Protein AF-A0A7R9ZHZ1-F1 (afdb_monomer)

Organism: NCBI:txid2749911

Mean predicted aligned error: 13.61 Å

Radius of gyration: 27.5 Å; Cα contacts (8 Å, |Δi|>4): 224; chains: 1; bounding box: 88×46×65 Å

Solvent-accessible surface area (backbone atoms only — not comparable to full-atom values): 14939 Å² total; per-residue (Å²): 129,68,62,65,64,53,51,53,53,48,52,53,48,52,53,50,49,51,50,61,71,67,45,75,68,76,73,76,83,76,69,39,66,46,58,69,50,38,71,58,55,50,53,49,52,52,53,50,64,70,32,52,37,92,88,79,63,49,51,49,39,64,89,39,42,48,55,71,23,70,84,50,85,69,40,76,63,88,67,41,72,80,56,34,88,73,88,57,22,52,43,60,52,49,50,38,52,77,74,34,69,41,78,40,71,64,54,51,53,48,53,61,50,42,33,39,52,41,45,40,57,63,26,51,75,44,33,74,52,82,62,69,71,11,52,54,26,35,51,54,44,52,37,34,48,55,51,48,54,54,44,55,56,53,49,51,50,50,56,54,42,66,74,28,72,69,37,56,52,42,68,70,47,87,73,78,79,84,73,79,74,58,78,48,59,67,55,56,51,48,52,55,51,56,51,51,68,37,68,41,64,42,90,85,81,64,50,73,44,58,62,35,62,85,42,40,51,73,81,58,48,90,82,41,73,63,50,70,81,78,41,91,76,82,82,21,50,54,58,48,50,53,35,47,75,70,62,64,54,68,47,72,79,69,68,111

Structure (mmCIF, N/CA/C/O backbone):
data_AF-A0A7R9ZHZ1-F1
#
_entry.id   AF-A0A7R9ZHZ1-F1
#
loop_
_atom_site.group_PDB
_atom_site.id
_atom_site.type_symbol
_atom_site.label_atom_id
_atom_site.label_alt_id
_atom_site.label_comp_id
_atom_site.label_asym_id
_atom_site.label_entity_id
_atom_site.label_seq_id
_atom_site.pdbx_PDB_ins_code
_atom_site.Cartn_x
_atom_site.Cartn_y
_atom_site.Cartn_z
_atom_site.occupancy
_atom_site.B_iso_or_equiv
_atom_site.auth_seq_id
_atom_site.auth_comp_id
_atom_site.auth_asym_id
_atom_site.auth_atom_id
_atom_site.pdbx_PDB_model_num
ATOM 1 N N . SER A 1 1 ? -55.274 -17.174 -20.122 1.00 57.19 1 SER A N 1
ATOM 2 C CA . SER A 1 1 ? -54.422 -16.019 -20.475 1.00 57.19 1 SER A CA 1
ATOM 3 C C . SER A 1 1 ? -53.475 -15.776 -19.314 1.00 57.19 1 SER A C 1
ATOM 5 O O . SER A 1 1 ? -53.967 -15.507 -18.231 1.00 57.19 1 SER A O 1
ATOM 7 N N . PHE A 1 2 ? -52.160 -15.932 -19.503 1.00 43.12 2 PHE A N 1
ATOM 8 C CA . PHE A 1 2 ? -51.138 -15.737 -18.453 1.00 43.12 2 PHE A CA 1
ATOM 9 C C . PHE A 1 2 ? -50.882 -14.259 -18.107 1.00 43.12 2 PHE A C 1
ATOM 11 O O . PHE A 1 2 ? -50.153 -13.958 -17.168 1.00 43.12 2 PHE A O 1
ATOM 18 N N . ARG A 1 3 ? -51.494 -13.328 -18.852 1.00 47.31 3 ARG A N 1
ATOM 19 C CA . ARG A 1 3 ? -51.288 -11.882 -18.694 1.00 47.31 3 ARG A CA 1
ATOM 20 C C . ARG A 1 3 ? -51.613 -11.321 -17.302 1.00 47.31 3 ARG A C 1
ATOM 22 O O . ARG A 1 3 ? -50.837 -10.481 -16.871 1.00 47.31 3 ARG A O 1
ATOM 29 N N . PRO A 1 4 ? -52.694 -11.724 -16.605 1.00 54.66 4 PRO A N 1
ATOM 30 C CA . PRO A 1 4 ? -52.998 -11.178 -15.280 1.00 54.66 4 PRO A CA 1
ATOM 31 C C . PRO A 1 4 ? -51.936 -11.575 -14.248 1.00 54.66 4 PRO A C 1
ATOM 33 O O . PRO A 1 4 ? -51.360 -10.710 -13.607 1.00 54.66 4 PRO A O 1
ATOM 36 N N . VAL A 1 5 ? -51.568 -12.862 -14.210 1.00 52.22 5 VAL A N 1
ATOM 37 C CA . VAL A 1 5 ? -50.528 -13.392 -13.309 1.00 52.22 5 VAL A CA 1
ATOM 38 C C . VAL A 1 5 ? -49.158 -12.771 -13.600 1.00 52.22 5 VAL A C 1
ATOM 40 O O . VAL A 1 5 ? -48.434 -12.421 -12.677 1.00 52.22 5 VAL A O 1
ATOM 43 N N . ALA A 1 6 ? -48.810 -12.571 -14.876 1.00 42.69 6 ALA A N 1
ATOM 44 C CA . ALA A 1 6 ? -47.556 -11.917 -15.255 1.00 42.69 6 ALA A CA 1
ATOM 45 C C . ALA A 1 6 ? -47.512 -10.429 -14.862 1.00 42.69 6 ALA A C 1
ATOM 47 O O . ALA A 1 6 ? -46.446 -9.919 -14.533 1.00 42.69 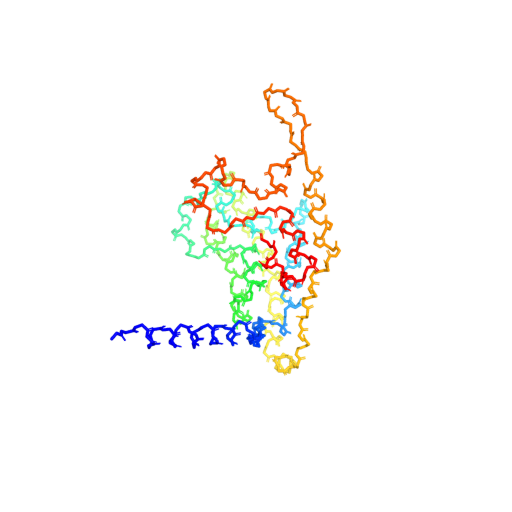6 ALA A O 1
ATOM 48 N N . LYS A 1 7 ? -48.658 -9.734 -14.885 1.00 62.12 7 LYS A N 1
ATOM 49 C CA . LYS A 1 7 ? -48.752 -8.325 -14.486 1.00 62.12 7 LYS A CA 1
ATOM 50 C C . LYS A 1 7 ? -48.653 -8.166 -12.967 1.00 62.12 7 LYS A C 1
ATOM 52 O O . LYS A 1 7 ? -47.967 -7.259 -12.511 1.00 62.12 7 LYS A O 1
ATOM 57 N N . ASP A 1 8 ? -49.253 -9.088 -12.219 1.00 63.56 8 ASP A N 1
ATOM 58 C CA . ASP A 1 8 ? -49.155 -9.124 -10.757 1.00 63.56 8 ASP A CA 1
ATOM 59 C C . ASP A 1 8 ? -47.732 -9.493 -10.303 1.00 63.56 8 ASP A C 1
ATOM 61 O O . ASP A 1 8 ? -47.192 -8.850 -9.411 1.00 63.56 8 ASP A O 1
ATOM 65 N N . MET A 1 9 ? -47.067 -10.447 -10.972 1.00 53.47 9 MET A N 1
ATOM 66 C CA . MET A 1 9 ? -45.658 -10.769 -10.694 1.00 53.47 9 MET A CA 1
ATOM 67 C C . MET A 1 9 ? -44.711 -9.606 -11.004 1.00 53.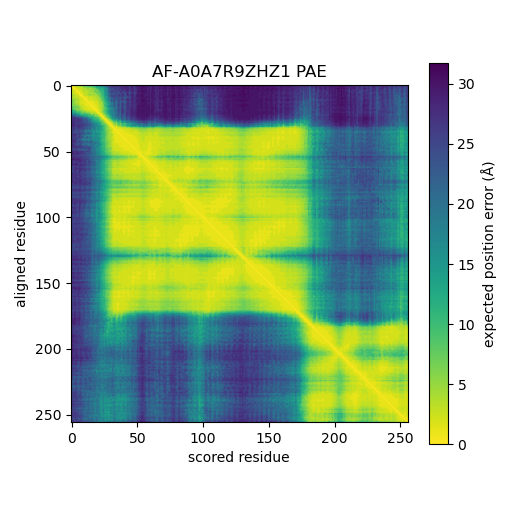47 9 MET A C 1
ATOM 69 O O . MET A 1 9 ? -43.752 -9.409 -10.264 1.00 53.47 9 MET A O 1
ATOM 73 N N . LEU A 1 10 ? -44.965 -8.840 -12.071 1.00 56.38 10 LEU A N 1
ATOM 74 C CA . LEU A 1 10 ? -44.154 -7.669 -12.410 1.00 56.38 10 LEU A CA 1
ATOM 75 C C . LEU A 1 10 ? -44.335 -6.552 -11.374 1.00 56.38 10 LEU A C 1
ATOM 77 O O . LEU A 1 10 ? -43.345 -6.018 -10.894 1.00 56.38 10 LEU A O 1
ATOM 81 N N . ALA A 1 11 ? -45.576 -6.267 -10.968 1.00 63.91 11 ALA A N 1
ATOM 82 C CA . ALA A 1 11 ? -45.865 -5.268 -9.941 1.00 63.91 11 ALA A CA 1
ATOM 83 C C . ALA A 1 11 ? -45.261 -5.652 -8.579 1.00 63.91 11 ALA A C 1
ATOM 85 O O . ALA A 1 11 ? -44.628 -4.828 -7.927 1.00 63.91 11 ALA A O 1
ATOM 86 N N . SER A 1 12 ? -45.365 -6.925 -8.176 1.00 63.66 12 SER A N 1
ATOM 87 C CA . SER A 1 12 ? -44.708 -7.414 -6.959 1.00 63.66 12 SER A CA 1
ATOM 88 C C . SER A 1 12 ? -43.181 -7.399 -7.066 1.00 63.66 12 SER A C 1
ATOM 90 O O . SER A 1 12 ? -42.511 -7.133 -6.075 1.00 63.66 12 SER A O 1
ATOM 92 N N . ALA A 1 13 ? -42.609 -7.655 -8.246 1.00 60.75 13 ALA A N 1
ATOM 93 C CA . ALA A 1 13 ? -41.167 -7.548 -8.463 1.00 60.75 13 ALA A CA 1
ATOM 94 C C . ALA A 1 13 ? -40.684 -6.092 -8.395 1.00 60.75 13 ALA A C 1
ATOM 96 O O . ALA A 1 13 ? -39.641 -5.842 -7.803 1.00 60.75 13 ALA A O 1
ATOM 97 N N . GLU A 1 14 ? -41.445 -5.136 -8.933 1.00 65.12 14 GLU A N 1
ATOM 98 C CA . GLU A 1 14 ? -41.160 -3.699 -8.834 1.00 65.12 14 GLU A CA 1
ATOM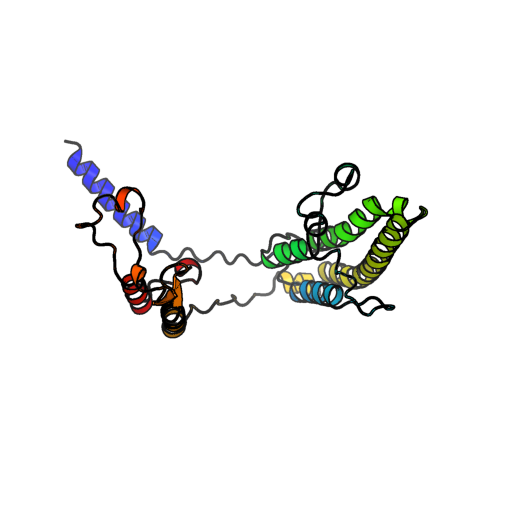 99 C C . GLU A 1 14 ? -41.267 -3.194 -7.388 1.00 65.12 14 GLU A C 1
ATOM 101 O O . GLU A 1 14 ? -40.397 -2.454 -6.938 1.00 65.12 14 GLU A O 1
ATOM 106 N N . GLU A 1 15 ? -42.268 -3.643 -6.626 1.00 64.38 15 GLU A N 1
ATOM 107 C CA . GLU A 1 15 ? -42.399 -3.316 -5.200 1.00 64.38 15 GLU A CA 1
ATOM 108 C C . GLU A 1 15 ? -41.276 -3.934 -4.359 1.00 64.38 15 GLU A C 1
ATOM 110 O O . GLU A 1 15 ? -40.732 -3.263 -3.485 1.00 64.38 15 GLU A O 1
ATOM 115 N N . ILE A 1 16 ? -40.875 -5.179 -4.646 1.00 53.53 16 ILE A N 1
ATOM 116 C CA . ILE A 1 16 ? -39.733 -5.838 -3.997 1.00 53.53 16 ILE A CA 1
ATOM 117 C C . ILE A 1 16 ? -38.425 -5.132 -4.368 1.00 53.53 16 ILE A C 1
ATOM 119 O O . ILE A 1 16 ? -37.614 -4.878 -3.483 1.00 53.53 16 ILE A O 1
ATOM 123 N N . LEU A 1 17 ? -38.225 -4.755 -5.634 1.00 52.22 17 LEU A N 1
ATOM 124 C CA . LEU A 1 17 ? -37.064 -3.979 -6.081 1.00 52.22 17 LEU A CA 1
ATOM 125 C C . LEU A 1 17 ? -37.025 -2.603 -5.414 1.00 52.22 17 LEU A C 1
ATOM 127 O O . LEU A 1 17 ? -35.972 -2.205 -4.934 1.00 52.22 17 LEU A O 1
ATOM 131 N N . ALA A 1 18 ? -38.156 -1.906 -5.300 1.00 57.00 18 ALA A N 1
ATOM 132 C CA . ALA A 1 18 ? -38.244 -0.649 -4.562 1.00 57.00 18 ALA A CA 1
ATOM 133 C C . ALA A 1 18 ? -37.930 -0.843 -3.070 1.00 57.00 18 ALA A C 1
ATOM 135 O O . ALA A 1 18 ? -37.275 0.006 -2.476 1.00 57.00 18 ALA A O 1
ATOM 136 N N . LEU A 1 19 ? -38.325 -1.972 -2.473 1.00 51.44 19 LEU A N 1
ATOM 137 C CA . LEU A 1 19 ? -37.972 -2.340 -1.100 1.00 51.44 19 LEU A CA 1
ATOM 138 C C . LEU A 1 19 ? -36.471 -2.635 -0.953 1.00 51.44 19 LEU A C 1
ATOM 140 O O . LEU A 1 19 ? -35.870 -2.174 0.007 1.00 51.44 19 LEU A O 1
ATOM 144 N N . PHE A 1 20 ? -35.846 -3.335 -1.901 1.00 47.88 20 PHE A N 1
ATOM 145 C CA . PHE A 1 20 ? -34.401 -3.600 -1.897 1.00 47.88 20 PHE A CA 1
ATOM 146 C C . PHE A 1 20 ? -33.560 -2.348 -2.191 1.00 47.88 20 PHE A C 1
ATOM 148 O O . PHE A 1 20 ? -32.489 -2.198 -1.619 1.00 47.88 20 PHE A O 1
ATOM 155 N N . VAL A 1 21 ? -34.051 -1.433 -3.031 1.00 54.56 21 VAL A N 1
ATOM 156 C CA . VAL A 1 21 ? -33.396 -0.151 -3.353 1.00 54.56 21 VAL A CA 1
ATOM 157 C C . VAL A 1 21 ? -33.595 0.886 -2.236 1.00 54.56 21 VAL A C 1
ATOM 159 O O . VAL A 1 21 ? -32.732 1.734 -2.028 1.00 54.56 21 VAL A O 1
ATOM 162 N N . ALA A 1 22 ? -34.711 0.830 -1.496 1.00 49.59 22 ALA A N 1
ATOM 163 C CA . ALA A 1 22 ? -35.025 1.766 -0.410 1.00 49.59 22 ALA A CA 1
ATOM 164 C C . ALA A 1 22 ? -34.574 1.301 0.983 1.00 49.59 22 ALA A C 1
ATOM 166 O O . ALA A 1 22 ? -34.596 2.102 1.920 1.00 49.59 22 ALA A O 1
ATOM 167 N N . GLN A 1 23 ? -34.174 0.040 1.154 1.00 43.28 23 GLN A N 1
ATOM 168 C CA . GLN A 1 23 ? -33.409 -0.354 2.331 1.00 43.28 23 GLN A CA 1
ATOM 169 C C . GLN A 1 23 ? -31.973 0.118 2.089 1.00 43.28 23 GLN A C 1
ATOM 171 O O . GLN A 1 23 ? -31.307 -0.449 1.224 1.00 43.28 23 GLN A O 1
ATOM 176 N N . PRO A 1 24 ? -31.450 1.124 2.818 1.00 48.66 24 PRO A N 1
ATOM 177 C CA . PRO A 1 24 ? -30.010 1.228 2.924 1.00 48.66 24 PRO A CA 1
ATOM 178 C C . PRO A 1 24 ? -29.598 -0.095 3.557 1.00 48.66 24 PRO A C 1
ATOM 180 O O . PRO A 1 24 ? -29.906 -0.326 4.731 1.00 48.66 24 PRO A O 1
ATOM 183 N N . GLU A 1 25 ? -28.982 -1.002 2.790 1.00 45.72 25 GLU A N 1
ATOM 184 C CA . GLU A 1 25 ? -28.252 -2.095 3.416 1.00 45.72 25 GLU A CA 1
ATOM 185 C C . GLU A 1 25 ? -27.442 -1.428 4.527 1.00 45.72 25 GLU A C 1
ATOM 187 O O . GLU A 1 25 ? -26.763 -0.433 4.240 1.00 45.72 25 GLU A O 1
ATOM 192 N N . PRO A 1 26 ? -27.591 -1.833 5.804 1.00 43.94 26 PRO A N 1
ATOM 193 C CA . PRO A 1 26 ? -26.790 -1.237 6.852 1.00 43.94 26 PRO A CA 1
ATOM 194 C C . PRO A 1 26 ? -25.366 -1.480 6.399 1.00 43.94 26 PRO A C 1
ATOM 196 O O . PRO A 1 26 ? -24.951 -2.638 6.372 1.00 43.94 26 PRO A O 1
ATOM 199 N N . THR A 1 27 ? -24.686 -0.418 5.945 1.00 45.81 27 THR A N 1
ATOM 200 C CA . THR A 1 27 ? -23.346 -0.492 5.369 1.00 45.81 27 THR A CA 1
ATOM 201 C C . THR A 1 27 ? -22.577 -1.382 6.309 1.00 45.81 27 THR A C 1
ATOM 203 O O . THR A 1 27 ? -22.407 -1.005 7.475 1.00 45.81 27 THR A O 1
ATOM 206 N N . LYS A 1 28 ? -22.254 -2.610 5.887 1.00 41.47 28 LYS A N 1
ATOM 207 C CA . LYS A 1 28 ? -21.571 -3.537 6.776 1.00 41.47 28 LYS A CA 1
ATOM 208 C C . LYS A 1 28 ? -20.272 -2.831 7.085 1.00 41.47 28 LYS A C 1
ATOM 210 O O . LYS A 1 28 ? -19.450 -2.663 6.191 1.00 41.47 28 LYS A O 1
ATOM 215 N N . VAL A 1 29 ? -20.147 -2.322 8.308 1.00 47.91 29 VAL A N 1
ATOM 216 C CA . VAL A 1 29 ? -18.996 -1.512 8.682 1.00 47.91 29 VAL A CA 1
ATOM 217 C C . VAL A 1 29 ? -17.834 -2.482 8.807 1.00 47.91 29 VAL A C 1
ATOM 219 O O . VAL A 1 29 ? -17.598 -3.080 9.856 1.00 47.91 29 VAL A O 1
ATOM 222 N N . LEU A 1 30 ? -17.191 -2.742 7.674 1.00 52.91 30 LEU A N 1
ATOM 223 C CA . LEU A 1 30 ? -16.059 -3.630 7.571 1.00 52.91 30 LEU A CA 1
ATOM 224 C C . LEU A 1 30 ? -14.848 -2.807 7.976 1.00 52.91 30 LEU A C 1
ATOM 226 O O . LEU A 1 30 ? -14.259 -2.082 7.182 1.00 52.91 30 LEU A O 1
ATOM 230 N N . TYR A 1 31 ? -14.517 -2.865 9.256 1.00 62.00 31 TYR A N 1
ATOM 231 C CA . TYR A 1 31 ? -13.261 -2.305 9.710 1.00 62.00 31 TYR A CA 1
ATOM 232 C C . TYR A 1 31 ? -12.129 -3.235 9.265 1.00 62.00 31 TYR A C 1
ATOM 234 O O . TYR A 1 31 ? -12.229 -4.445 9.501 1.00 62.00 31 TYR A O 1
ATOM 242 N N . PRO A 1 32 ? -11.051 -2.706 8.655 1.00 77.44 32 PRO A N 1
ATOM 243 C CA . PRO A 1 32 ? -9.854 -3.488 8.400 1.00 77.44 32 PRO A CA 1
ATOM 244 C C . PRO A 1 32 ? -9.424 -4.224 9.679 1.00 77.44 32 PRO A C 1
ATOM 246 O O . PRO A 1 32 ? -9.400 -3.603 10.748 1.00 77.44 32 PRO A O 1
ATOM 249 N N . PRO A 1 33 ? -9.054 -5.513 9.620 1.00 85.44 33 PRO A N 1
ATOM 250 C CA . PRO A 1 33 ? -8.700 -6.293 10.811 1.00 85.44 33 PRO A CA 1
ATOM 251 C C . PRO A 1 33 ? -7.591 -5.662 11.667 1.00 85.44 33 PRO A C 1
ATOM 253 O O . PRO A 1 33 ? -7.544 -5.842 12.883 1.00 85.44 33 PRO A O 1
ATOM 256 N N . LEU A 1 34 ? -6.708 -4.879 11.043 1.00 90.94 34 LEU A N 1
ATOM 257 C CA . LEU A 1 34 ? -5.599 -4.186 11.701 1.00 90.94 34 LEU A CA 1
ATOM 258 C C . LEU A 1 34 ? -5.969 -2.789 12.224 1.00 90.94 34 LEU A C 1
ATOM 260 O O . LEU A 1 34 ? -5.083 -2.075 12.690 1.00 90.94 34 LEU A O 1
ATOM 264 N N . LEU A 1 35 ? -7.241 -2.373 12.202 1.00 89.19 35 LEU A N 1
ATOM 265 C CA . LEU A 1 35 ? -7.626 -1.000 12.552 1.00 89.19 35 LEU A CA 1
ATOM 266 C C . LEU A 1 35 ? -7.131 -0.566 13.943 1.00 89.19 35 LEU A C 1
ATOM 268 O O . LEU A 1 35 ? -6.629 0.546 14.102 1.00 89.19 35 LEU A O 1
ATOM 272 N N . PHE A 1 36 ? -7.172 -1.470 14.927 1.00 91.44 36 PHE A N 1
ATOM 273 C CA . PHE A 1 36 ? -6.705 -1.231 16.302 1.00 91.44 36 PHE A CA 1
ATOM 274 C C . PHE A 1 36 ? -5.216 -0.837 16.401 1.00 91.44 36 PHE A C 1
ATOM 276 O O . PHE A 1 36 ? -4.804 -0.217 17.379 1.00 91.44 36 PHE A O 1
ATOM 283 N N . CYS A 1 37 ? -4.398 -1.194 15.407 1.00 93.31 37 CYS A N 1
ATOM 284 C CA . CYS A 1 37 ? -2.968 -0.888 15.347 1.00 93.31 37 CYS A CA 1
ATOM 285 C C . CYS A 1 37 ? -2.567 -0.159 14.057 1.00 93.31 37 CYS A C 1
ATOM 287 O O . CYS A 1 37 ? -1.379 -0.021 13.763 1.00 93.31 37 CYS A O 1
ATOM 289 N N . TRP A 1 38 ? -3.535 0.352 13.298 1.00 90.06 38 TRP A N 1
ATOM 290 C CA . TRP A 1 38 ? -3.306 0.927 11.975 1.00 90.06 38 TRP A CA 1
ATOM 291 C C . TRP A 1 38 ? -2.298 2.072 11.982 1.00 90.06 38 TRP A C 1
ATOM 293 O O . TRP A 1 38 ? -1.364 2.105 11.187 1.00 90.06 38 TRP A O 1
ATOM 303 N N . LYS A 1 39 ? -2.432 2.982 12.954 1.00 88.88 39 LYS A N 1
ATOM 304 C CA . LYS A 1 39 ? -1.503 4.101 13.142 1.00 88.88 39 LYS A CA 1
ATOM 305 C C . LYS A 1 39 ? -0.067 3.624 13.375 1.00 88.88 39 LYS A C 1
ATOM 307 O O . LYS A 1 39 ? 0.866 4.275 12.916 1.00 88.88 39 LYS A O 1
ATOM 312 N N . LEU A 1 40 ? 0.112 2.496 14.067 1.00 94.00 40 LEU A N 1
ATOM 313 C CA . LEU A 1 40 ? 1.433 1.901 14.260 1.00 94.00 40 LEU A CA 1
ATOM 314 C C . LEU A 1 40 ? 1.965 1.357 12.933 1.00 94.00 40 LEU A C 1
ATOM 316 O O . LEU A 1 40 ? 3.093 1.680 12.579 1.00 94.00 40 LEU A O 1
ATOM 320 N N . CYS A 1 41 ? 1.148 0.630 12.165 1.00 93.44 41 CYS A N 1
ATOM 321 C CA . CYS A 1 41 ? 1.524 0.132 10.837 1.00 93.44 41 CYS A CA 1
ATOM 322 C C . CYS A 1 41 ? 1.955 1.279 9.904 1.00 93.44 41 CYS A C 1
ATOM 324 O O . CYS A 1 41 ? 3.051 1.234 9.350 1.00 93.44 41 CYS A O 1
ATOM 326 N N . LEU A 1 42 ? 1.162 2.354 9.825 1.00 91.38 42 LEU A N 1
ATOM 327 C CA . LEU A 1 42 ? 1.503 3.549 9.046 1.00 91.38 42 LEU A CA 1
ATOM 328 C C . LEU A 1 42 ? 2.788 4.220 9.532 1.00 91.38 42 LEU A C 1
ATOM 330 O O . LEU A 1 42 ? 3.613 4.607 8.716 1.00 91.38 42 LEU A O 1
ATOM 334 N N . SER A 1 43 ? 2.998 4.325 10.848 1.00 92.62 43 SER A N 1
ATOM 335 C CA . SER A 1 43 ? 4.230 4.916 11.388 1.00 92.62 43 SER A CA 1
ATOM 336 C C . SER A 1 43 ? 5.481 4.102 11.051 1.00 92.62 43 SER A C 1
ATOM 338 O O . SER A 1 43 ? 6.570 4.659 10.948 1.00 92.62 43 SER A O 1
ATOM 340 N N . ILE A 1 44 ? 5.339 2.785 10.884 1.00 95.31 44 ILE A N 1
ATOM 341 C CA . ILE A 1 44 ? 6.435 1.906 10.474 1.00 95.31 44 ILE A CA 1
ATOM 342 C C . ILE A 1 44 ? 6.738 2.119 8.993 1.00 95.31 44 ILE A C 1
ATOM 344 O O . ILE A 1 44 ? 7.904 2.298 8.651 1.00 95.31 44 ILE A O 1
ATOM 348 N N . ILE A 1 45 ? 5.707 2.145 8.141 1.00 93.25 45 ILE A N 1
ATOM 349 C CA . ILE A 1 45 ? 5.858 2.441 6.709 1.00 93.25 45 ILE A CA 1
ATOM 350 C C . ILE A 1 45 ? 6.507 3.815 6.529 1.00 93.25 45 ILE A C 1
ATOM 352 O O . ILE A 1 45 ? 7.531 3.910 5.867 1.00 93.25 45 ILE A O 1
ATOM 356 N N . ASP A 1 46 ? 5.996 4.854 7.187 1.00 92.12 46 ASP A N 1
ATOM 357 C CA . ASP A 1 46 ? 6.548 6.212 7.125 1.00 92.12 46 ASP A CA 1
ATOM 358 C C . ASP A 1 46 ? 8.040 6.255 7.494 1.00 92.12 46 ASP A C 1
ATOM 360 O O . ASP A 1 46 ? 8.852 6.828 6.769 1.00 92.12 46 ASP A O 1
ATOM 364 N N . ARG A 1 47 ? 8.442 5.571 8.572 1.00 95.06 47 ARG A N 1
ATOM 365 C CA . ARG A 1 47 ? 9.857 5.476 8.963 1.00 95.06 47 ARG A CA 1
ATOM 366 C C . ARG A 1 47 ? 10.715 4.769 7.922 1.00 95.06 47 ARG A C 1
ATOM 368 O O . ARG A 1 47 ? 11.848 5.187 7.717 1.00 95.06 47 ARG A O 1
ATOM 375 N N . LEU A 1 48 ? 10.205 3.705 7.302 1.00 94.06 48 LEU A N 1
ATOM 376 C CA . LEU A 1 48 ? 10.913 2.999 6.234 1.00 94.06 48 LEU A CA 1
ATOM 377 C C . LEU A 1 48 ? 11.077 3.915 5.016 1.00 94.06 48 LEU A C 1
ATOM 379 O O . LEU A 1 48 ? 12.188 4.062 4.517 1.00 94.06 48 LEU A O 1
ATOM 383 N N . LEU A 1 49 ? 10.001 4.583 4.593 1.00 90.50 49 LEU A N 1
ATOM 384 C CA . LEU A 1 49 ? 9.990 5.466 3.424 1.00 90.50 49 LEU A CA 1
ATOM 385 C C . LEU A 1 49 ? 10.880 6.706 3.590 1.00 90.50 49 LEU A C 1
ATOM 387 O O . LEU A 1 49 ? 11.479 7.175 2.622 1.00 90.50 49 LEU A O 1
ATOM 391 N N . ASN A 1 50 ? 10.997 7.219 4.814 1.00 93.06 50 ASN A N 1
ATOM 392 C CA . ASN A 1 50 ? 11.836 8.373 5.133 1.00 93.06 50 ASN A CA 1
ATOM 393 C C . ASN A 1 50 ? 13.272 7.999 5.534 1.00 93.06 50 ASN A C 1
ATOM 395 O O . ASN A 1 50 ? 14.072 8.885 5.836 1.00 93.06 50 ASN A O 1
ATOM 399 N N . MET A 1 51 ? 13.626 6.710 5.555 1.00 94.62 51 MET A N 1
ATOM 400 C CA . MET A 1 51 ? 14.994 6.288 5.844 1.00 94.62 51 MET A CA 1
ATOM 401 C C . MET A 1 51 ? 15.909 6.596 4.656 1.00 94.62 51 MET A C 1
ATOM 403 O O . MET A 1 51 ? 15.609 6.239 3.515 1.00 94.62 51 MET A O 1
ATOM 407 N N . THR A 1 52 ? 17.051 7.223 4.933 1.00 96.00 52 THR A N 1
ATOM 408 C CA . THR A 1 52 ? 18.048 7.593 3.923 1.00 96.00 52 THR A CA 1
ATOM 409 C C . THR A 1 52 ? 19.354 6.832 4.110 1.00 96.00 52 THR A C 1
ATOM 411 O O . THR A 1 52 ? 19.772 6.536 5.232 1.00 96.00 52 THR A O 1
ATOM 414 N N . ASN A 1 53 ? 20.043 6.561 3.007 1.00 93.44 53 ASN A N 1
ATOM 415 C CA . ASN A 1 53 ? 21.379 5.988 3.017 1.00 93.44 53 ASN A CA 1
ATOM 416 C C . ASN A 1 53 ? 22.376 6.995 3.627 1.00 93.44 53 ASN A C 1
ATOM 418 O O . ASN A 1 53 ? 22.354 8.171 3.257 1.00 93.44 53 ASN A O 1
ATOM 422 N N . PRO A 1 54 ? 23.295 6.561 4.509 1.00 90.50 54 PRO A N 1
ATOM 423 C CA . PRO A 1 54 ? 24.253 7.470 5.145 1.00 90.50 54 PRO A CA 1
ATOM 424 C C . PRO A 1 54 ? 25.238 8.149 4.184 1.00 90.50 54 PRO A C 1
ATOM 426 O O . PRO A 1 54 ? 25.750 9.217 4.503 1.00 90.50 54 PRO A O 1
ATOM 429 N N . GLY A 1 55 ? 25.543 7.518 3.045 1.00 87.44 55 GLY A N 1
ATOM 430 C CA . GLY A 1 55 ? 26.575 7.994 2.118 1.00 87.44 55 GLY A CA 1
ATOM 431 C C . GLY A 1 55 ? 26.099 9.063 1.135 1.00 87.44 55 GLY A C 1
ATOM 432 O O . GLY A 1 55 ? 26.817 10.028 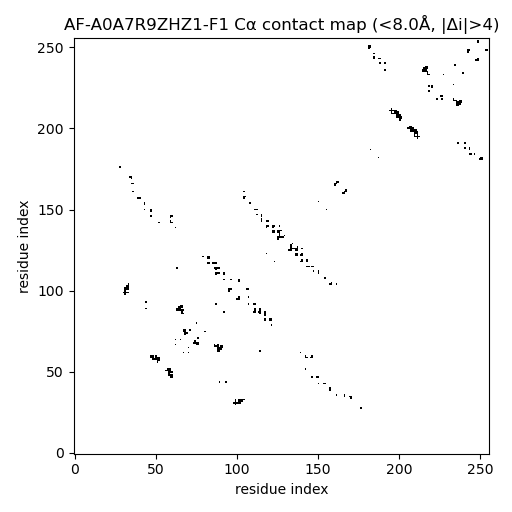0.896 1.00 87.44 55 GLY A O 1
ATOM 433 N N . ASP A 1 56 ? 24.901 8.897 0.575 1.00 90.25 56 ASP A N 1
ATOM 434 C CA . ASP A 1 56 ? 24.383 9.735 -0.518 1.00 90.25 56 ASP A CA 1
ATOM 435 C C . ASP A 1 56 ? 23.093 10.497 -0.156 1.00 90.25 56 ASP A C 1
ATOM 437 O O . ASP A 1 56 ? 22.664 11.375 -0.900 1.00 90.25 56 ASP A O 1
ATOM 441 N N . GLY A 1 57 ? 22.475 10.198 0.994 1.00 92.00 57 GLY A N 1
ATOM 442 C CA . GLY A 1 57 ? 21.217 10.807 1.425 1.00 92.00 57 GLY A CA 1
ATOM 443 C C . GLY A 1 57 ? 19.985 10.372 0.623 1.00 92.00 57 GLY A C 1
ATOM 444 O O . GLY A 1 57 ? 18.883 10.837 0.915 1.00 92.00 57 GLY A O 1
ATOM 445 N N . HIS A 1 58 ? 20.122 9.472 -0.354 1.00 91.12 58 HIS A N 1
ATOM 446 C CA . HIS A 1 58 ? 18.988 8.929 -1.094 1.00 91.12 58 HIS A CA 1
ATOM 447 C C . HIS A 1 58 ? 18.147 8.007 -0.211 1.00 91.12 58 HIS A C 1
ATOM 449 O O . HIS A 1 58 ? 18.644 7.383 0.728 1.00 91.12 58 HIS A O 1
ATOM 455 N N . GLN A 1 59 ? 16.855 7.903 -0.520 1.00 93.69 59 GLN A N 1
ATOM 456 C CA . GLN A 1 59 ? 15.950 7.008 0.197 1.00 93.69 59 GLN A CA 1
ATOM 457 C C . GLN A 1 59 ? 16.420 5.557 0.069 1.00 93.69 59 GLN A C 1
ATOM 459 O O . GLN A 1 59 ? 16.539 5.029 -1.036 1.00 93.69 59 GLN A O 1
ATOM 464 N N . THR A 1 60 ? 16.624 4.878 1.199 1.00 96.00 60 THR A N 1
ATOM 465 C CA . THR A 1 60 ? 17.061 3.473 1.212 1.00 96.00 60 THR A CA 1
ATOM 466 C C . THR A 1 60 ? 16.019 2.539 0.597 1.00 96.00 60 THR A C 1
ATOM 468 O O . THR A 1 60 ? 16.353 1.481 0.077 1.00 96.00 60 THR A O 1
ATOM 471 N N . VAL A 1 61 ? 14.743 2.922 0.636 1.00 95.31 61 VAL A N 1
ATOM 472 C CA . VAL A 1 61 ? 13.643 2.140 0.057 1.00 95.31 61 VAL A CA 1
ATOM 473 C C . VAL A 1 61 ? 13.526 2.250 -1.458 1.00 95.31 61 VAL A C 1
ATOM 475 O O . VAL A 1 61 ? 12.703 1.535 -2.009 1.00 95.31 61 VAL A O 1
ATOM 478 N N . HIS A 1 62 ? 14.288 3.115 -2.138 1.00 94.19 62 HIS A N 1
ATOM 479 C CA . HIS A 1 62 ? 14.032 3.494 -3.535 1.00 94.19 62 HIS A CA 1
ATOM 480 C C . HIS A 1 62 ? 13.763 2.295 -4.465 1.00 94.19 62 HIS A C 1
ATOM 482 O O . HIS A 1 62 ? 12.731 2.256 -5.131 1.00 94.19 62 HIS A O 1
ATOM 488 N N . TYR A 1 63 ? 14.621 1.272 -4.423 1.00 93.94 63 TYR A N 1
ATOM 489 C CA . TYR A 1 63 ? 14.515 0.057 -5.250 1.00 93.94 63 TYR A CA 1
ATOM 490 C C . TYR A 1 63 ? 13.498 -0.985 -4.748 1.00 93.94 63 TYR A C 1
ATOM 492 O O . TYR A 1 63 ? 13.373 -2.067 -5.313 1.00 93.94 63 TYR A O 1
ATOM 500 N N . PHE A 1 64 ? 12.780 -0.671 -3.674 1.00 96.94 64 PHE A N 1
ATOM 501 C CA . PHE A 1 64 ? 11.815 -1.535 -2.997 1.00 96.94 64 PHE A CA 1
ATOM 502 C C . PHE A 1 64 ? 10.407 -0.921 -2.972 1.00 96.94 64 PHE A C 1
ATOM 504 O O . PHE A 1 64 ? 9.516 -1.488 -2.345 1.00 96.94 64 PHE A O 1
ATOM 511 N N . LEU A 1 65 ? 10.200 0.243 -3.604 1.00 94.62 65 LEU A N 1
ATOM 512 C CA . LEU A 1 65 ? 8.910 0.949 -3.637 1.00 94.62 65 LEU A CA 1
ATOM 513 C C . LEU A 1 65 ? 7.914 0.365 -4.636 1.00 94.62 65 LEU A C 1
ATOM 515 O O . LEU A 1 65 ? 6.711 0.520 -4.451 1.00 94.62 65 LEU A O 1
ATOM 519 N N . HIS A 1 66 ? 8.417 -0.258 -5.696 1.00 95.25 66 HIS A N 1
ATOM 520 C CA . HIS A 1 66 ? 7.618 -0.780 -6.795 1.00 95.25 66 HIS A CA 1
ATOM 521 C C . HIS A 1 66 ? 8.010 -2.227 -7.091 1.00 95.25 66 HIS A C 1
ATOM 523 O O . HIS A 1 66 ? 9.120 -2.640 -6.731 1.00 95.25 66 HIS A O 1
ATOM 529 N N . PRO A 1 67 ? 7.136 -2.999 -7.764 1.00 95.25 67 PRO A N 1
ATOM 530 C CA . PRO A 1 67 ? 7.477 -4.337 -8.224 1.00 95.25 67 PRO A CA 1
ATOM 531 C C . PRO A 1 67 ? 8.792 -4.326 -9.000 1.00 95.25 67 PRO A C 1
ATOM 533 O O . PRO A 1 67 ? 9.047 -3.393 -9.758 1.00 95.25 67 PRO A O 1
ATOM 536 N N . VAL A 1 68 ? 9.610 -5.375 -8.860 1.00 93.56 68 VAL A N 1
ATOM 537 C CA . VAL A 1 68 ? 10.936 -5.411 -9.504 1.00 93.56 68 VAL A CA 1
ATOM 538 C C . VAL A 1 68 ? 10.850 -5.136 -11.007 1.00 93.56 68 VAL A C 1
ATOM 540 O O . VAL A 1 68 ? 11.688 -4.419 -11.533 1.00 93.56 68 VAL A O 1
ATOM 543 N N . SER A 1 69 ? 9.793 -5.604 -11.679 1.00 92.81 69 SER A N 1
ATOM 544 C CA . SER A 1 69 ? 9.587 -5.381 -13.110 1.00 92.81 69 SER A CA 1
ATOM 545 C C . SER A 1 69 ? 9.525 -3.906 -13.505 1.00 92.81 69 SER A C 1
ATOM 547 O O . SER A 1 69 ? 9.949 -3.555 -14.602 1.00 92.81 69 SER A O 1
ATOM 549 N N . PHE A 1 70 ? 9.078 -3.018 -12.613 1.00 93.44 70 PHE A N 1
ATOM 550 C CA . PHE A 1 70 ? 9.077 -1.572 -12.844 1.00 93.44 70 PHE A CA 1
ATOM 551 C C . PHE A 1 70 ? 10.485 -1.037 -13.147 1.00 93.44 70 PHE A C 1
ATOM 553 O O . PHE A 1 70 ? 10.655 -0.201 -14.031 1.00 93.44 70 PHE A O 1
ATOM 560 N N . PHE A 1 71 ? 11.506 -1.565 -12.470 1.00 90.38 71 PHE A N 1
ATOM 561 C CA . PHE A 1 71 ? 12.903 -1.162 -12.657 1.00 90.38 71 PHE A CA 1
ATOM 562 C C . PHE A 1 71 ? 13.577 -1.837 -13.863 1.00 90.38 71 PHE A C 1
ATOM 564 O O . PHE A 1 71 ? 14.700 -1.484 -14.210 1.00 90.38 71 PHE A O 1
ATOM 571 N N . PHE A 1 72 ? 12.889 -2.778 -14.516 1.00 89.88 72 PHE A N 1
ATOM 572 C CA . PHE A 1 72 ? 13.385 -3.575 -15.642 1.00 89.88 72 PHE A CA 1
ATOM 573 C C . PHE A 1 72 ? 12.455 -3.468 -16.864 1.00 89.88 72 PHE A C 1
ATOM 575 O O . PHE A 1 72 ? 12.249 -4.423 -17.606 1.00 89.88 72 PHE A O 1
ATOM 582 N N . GLY A 1 73 ? 11.863 -2.288 -17.082 1.00 89.31 73 GLY A N 1
ATOM 583 C CA . GLY A 1 73 ? 11.091 -2.000 -18.297 1.00 89.31 73 GLY A CA 1
ATOM 584 C C . GLY A 1 73 ? 9.772 -2.770 -18.425 1.00 89.31 73 GLY A C 1
ATOM 585 O O . GLY A 1 73 ? 9.235 -2.876 -19.523 1.00 89.31 73 GLY A O 1
ATOM 586 N N . GLY A 1 74 ? 9.241 -3.294 -17.320 1.00 90.12 74 GLY A N 1
ATOM 587 C CA . GLY A 1 74 ? 8.011 -4.087 -17.278 1.00 90.12 74 GLY A CA 1
ATOM 588 C C . GLY A 1 74 ? 8.237 -5.600 -17.265 1.00 90.12 74 GLY A C 1
ATOM 589 O O . GLY A 1 74 ? 7.281 -6.342 -17.040 1.00 90.12 74 GLY A O 1
ATOM 590 N N . GLU A 1 75 ? 9.476 -6.066 -17.419 1.00 91.25 75 GLU A N 1
ATOM 591 C CA . GLU A 1 75 ? 9.826 -7.489 -17.410 1.00 91.25 75 GLU A CA 1
ATOM 592 C C . GLU A 1 75 ? 10.570 -7.881 -16.130 1.00 91.25 75 GLU A C 1
ATOM 594 O O . GLU A 1 75 ? 11.145 -7.044 -15.439 1.00 91.25 75 GLU A O 1
ATOM 599 N N . LEU A 1 76 ? 10.529 -9.162 -15.762 1.00 92.12 76 LEU A N 1
ATOM 600 C CA . LEU A 1 76 ? 11.298 -9.648 -14.618 1.00 92.12 76 LEU A CA 1
ATOM 601 C C . LEU A 1 76 ? 12.759 -9.892 -15.028 1.00 92.12 76 LEU A C 1
ATOM 603 O O . LEU A 1 76 ? 12.990 -10.376 -16.133 1.00 92.12 76 LEU A O 1
ATOM 607 N N . PRO A 1 77 ? 13.732 -9.643 -14.134 1.00 91.38 77 PRO A N 1
ATOM 608 C CA . PRO A 1 77 ? 15.128 -9.990 -14.383 1.00 91.38 77 PRO A CA 1
ATOM 609 C C . PRO A 1 77 ? 15.336 -11.490 -14.639 1.00 91.38 77 PRO A C 1
ATOM 611 O O . PRO A 1 77 ? 14.583 -12.327 -14.128 1.00 91.38 77 PRO A O 1
ATOM 614 N N . ASP A 1 78 ? 16.418 -11.829 -15.338 1.00 91.19 78 ASP A N 1
ATOM 615 C CA . ASP A 1 78 ? 16.796 -13.218 -15.615 1.00 91.19 78 ASP A CA 1
ATOM 616 C C . ASP A 1 78 ? 16.875 -14.069 -14.339 1.00 91.19 78 ASP A C 1
ATOM 618 O O . ASP A 1 78 ? 17.417 -13.657 -13.311 1.00 91.19 78 ASP A O 1
ATOM 622 N N . ASP A 1 79 ? 16.317 -15.278 -14.401 1.00 92.69 79 ASP A N 1
ATOM 623 C CA . ASP A 1 79 ? 16.226 -16.237 -13.292 1.00 92.69 79 ASP A CA 1
ATOM 624 C C . ASP A 1 79 ? 15.504 -15.728 -12.027 1.00 92.69 79 ASP A C 1
ATOM 626 O O . ASP A 1 79 ? 15.520 -16.396 -10.984 1.00 92.69 79 ASP A O 1
ATOM 630 N N . TYR A 1 80 ? 14.823 -14.577 -12.078 1.00 94.50 80 TYR A N 1
ATOM 631 C CA . TYR A 1 80 ? 14.166 -14.006 -10.900 1.00 94.50 80 TYR A CA 1
ATOM 632 C C . TYR A 1 80 ? 13.115 -14.951 -10.316 1.00 94.50 80 TYR A C 1
ATOM 634 O O . TYR A 1 80 ? 13.148 -15.236 -9.124 1.00 94.50 80 TYR A O 1
ATOM 642 N N . THR A 1 81 ? 12.244 -15.530 -11.144 1.00 95.06 81 THR A N 1
ATOM 643 C CA . THR A 1 81 ? 11.190 -16.472 -10.705 1.00 95.06 81 THR A CA 1
ATOM 644 C C . THR A 1 81 ? 11.740 -17.822 -10.218 1.00 95.06 81 THR A C 1
ATOM 646 O O . THR A 1 81 ? 11.093 -18.549 -9.448 1.00 95.06 81 THR A O 1
ATOM 649 N N . ALA A 1 82 ? 12.967 -18.172 -10.619 1.00 95.69 82 ALA A N 1
ATOM 650 C CA . ALA A 1 82 ? 13.652 -19.351 -10.106 1.00 95.69 82 ALA A CA 1
ATOM 651 C C . ALA A 1 82 ? 14.042 -19.154 -8.633 1.00 95.69 82 ALA A C 1
ATOM 653 O O . ALA A 1 82 ? 13.857 -20.079 -7.835 1.00 95.69 82 ALA A O 1
ATOM 654 N N . LYS A 1 83 ? 14.486 -17.945 -8.265 1.00 95.75 83 LYS A N 1
ATOM 655 C CA . LYS A 1 83 ? 14.974 -1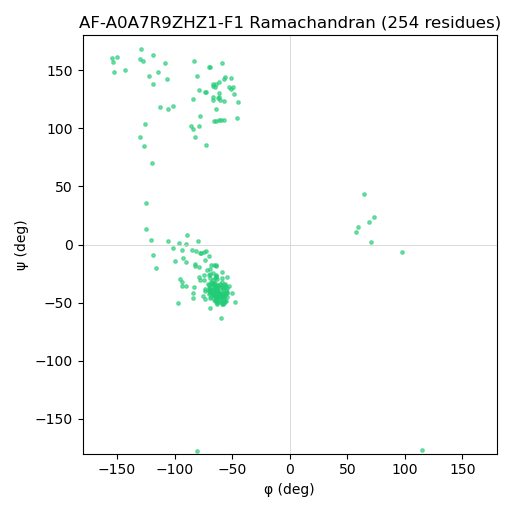7.594 -6.919 1.00 95.75 83 LYS A CA 1
ATOM 656 C C . LYS A 1 83 ? 13.905 -16.992 -6.002 1.00 95.75 83 LYS A C 1
ATOM 658 O O . LYS A 1 83 ? 13.896 -17.275 -4.809 1.00 95.75 83 LYS A O 1
ATOM 663 N N . VAL A 1 84 ? 12.989 -16.199 -6.549 1.00 96.75 84 VAL A N 1
ATOM 664 C CA . VAL A 1 84 ? 11.927 -15.488 -5.829 1.00 96.75 84 VAL A CA 1
ATOM 665 C C . VAL A 1 84 ? 10.575 -16.070 -6.218 1.00 96.75 84 VAL A C 1
ATOM 667 O O . VAL A 1 84 ? 10.180 -16.037 -7.381 1.00 96.75 84 VAL A O 1
ATOM 670 N N . LYS A 1 85 ? 9.854 -16.618 -5.235 1.00 96.06 85 LYS A N 1
ATOM 671 C CA . LYS A 1 85 ? 8.551 -17.273 -5.457 1.00 96.06 85 LYS A CA 1
ATOM 672 C C . LYS A 1 85 ? 7.371 -16.325 -5.346 1.00 96.06 85 LYS A C 1
ATOM 674 O O . LYS A 1 85 ? 6.417 -16.454 -6.104 1.00 96.06 85 LYS A O 1
ATOM 679 N N . THR A 1 86 ? 7.467 -15.364 -4.439 1.00 96.50 86 THR A N 1
ATOM 680 C CA . THR A 1 86 ? 6.398 -14.407 -4.174 1.00 96.50 86 THR A CA 1
ATOM 681 C C . THR A 1 86 ? 7.005 -13.011 -4.200 1.00 96.50 86 THR A C 1
ATOM 683 O O . THR A 1 86 ? 7.533 -12.576 -3.177 1.00 96.50 86 THR A O 1
ATOM 686 N N . PRO A 1 87 ? 6.996 -12.320 -5.355 1.00 96.75 87 PRO A N 1
ATOM 687 C CA . PRO A 1 87 ? 7.459 -10.938 -5.444 1.00 96.75 87 PRO A CA 1
ATOM 688 C C . PRO A 1 87 ? 6.682 -10.042 -4.472 1.00 96.75 87 PRO A C 1
ATOM 690 O O . PRO A 1 87 ? 5.482 -10.238 -4.274 1.00 96.75 87 PRO A O 1
ATOM 693 N N . MET A 1 88 ? 7.364 -9.075 -3.859 1.00 97.88 88 MET A N 1
ATOM 694 C CA . MET A 1 88 ? 6.764 -8.122 -2.924 1.00 97.88 88 MET A CA 1
ATOM 695 C C . MET A 1 88 ? 7.547 -6.810 -2.925 1.00 97.88 88 MET A C 1
ATOM 697 O O . MET A 1 88 ? 8.767 -6.826 -3.097 1.00 97.88 88 MET A O 1
ATOM 701 N N . ASP A 1 89 ? 6.849 -5.704 -2.688 1.00 98.19 89 ASP A N 1
ATOM 702 C CA . ASP A 1 89 ? 7.384 -4.344 -2.624 1.00 98.19 89 ASP A CA 1
ATOM 703 C C . ASP A 1 89 ? 6.552 -3.480 -1.658 1.00 98.19 89 ASP A C 1
ATOM 705 O O . ASP A 1 89 ? 5.420 -3.824 -1.304 1.00 98.19 89 ASP A O 1
ATOM 709 N N . PHE A 1 90 ? 7.110 -2.358 -1.200 1.00 96.81 90 PHE A N 1
ATOM 710 C CA . PHE A 1 90 ? 6.455 -1.487 -0.223 1.00 96.81 90 PHE A CA 1
ATOM 711 C C . PHE A 1 90 ? 5.240 -0.752 -0.788 1.00 96.81 90 PHE A C 1
ATOM 713 O O . PHE A 1 90 ? 4.346 -0.423 -0.008 1.00 96.81 90 PHE A O 1
ATOM 720 N N . GLY A 1 91 ? 5.160 -0.522 -2.101 1.00 94.50 91 GLY A N 1
ATOM 721 C CA . GLY A 1 91 ? 3.961 0.004 -2.749 1.00 94.50 91 GLY A CA 1
ATOM 722 C C . GLY A 1 91 ? 2.801 -0.974 -2.597 1.00 94.50 91 GLY A C 1
ATOM 723 O O . GLY A 1 91 ? 1.763 -0.616 -2.045 1.00 94.50 91 GLY A O 1
ATOM 724 N N . THR A 1 92 ? 3.023 -2.240 -2.954 1.00 96.06 92 THR A N 1
ATOM 725 C CA . THR A 1 92 ? 2.051 -3.328 -2.787 1.00 96.06 92 THR A CA 1
ATOM 726 C C . THR A 1 92 ? 1.650 -3.526 -1.324 1.00 96.06 92 THR A C 1
ATOM 728 O O . THR A 1 92 ? 0.460 -3.630 -1.029 1.00 96.06 92 THR A O 1
ATOM 731 N N . VAL A 1 93 ? 2.607 -3.537 -0.385 1.00 96.69 93 VAL A N 1
ATOM 732 C CA . VAL A 1 93 ? 2.310 -3.620 1.061 1.00 96.69 93 VAL A CA 1
ATOM 733 C C . VAL A 1 93 ? 1.449 -2.447 1.519 1.00 96.69 93 VAL A C 1
ATOM 735 O O . VAL A 1 93 ? 0.503 -2.634 2.285 1.00 96.69 93 VAL A O 1
ATOM 738 N N . THR A 1 94 ? 1.770 -1.236 1.062 1.00 92.12 94 THR A N 1
ATOM 739 C CA . THR A 1 94 ? 1.024 -0.028 1.418 1.00 92.12 94 THR A CA 1
ATOM 740 C C . THR A 1 94 ? -0.405 -0.118 0.892 1.00 92.12 94 THR A C 1
ATOM 742 O O . THR A 1 94 ? -1.334 0.028 1.684 1.00 92.12 94 THR A O 1
ATOM 745 N N . SER A 1 95 ? -0.604 -0.456 -0.385 1.00 88.75 95 SER A N 1
ATOM 746 C CA . SER A 1 95 ? -1.937 -0.651 -0.973 1.00 88.75 95 SER A CA 1
ATOM 747 C C . SER A 1 95 ? -2.745 -1.712 -0.230 1.00 88.75 95 SER A C 1
ATOM 749 O O . SER A 1 95 ? -3.840 -1.422 0.238 1.00 88.75 95 SER A O 1
ATOM 751 N N . ARG A 1 96 ? -2.168 -2.897 0.010 1.00 91.75 96 ARG A N 1
ATOM 752 C CA . ARG A 1 96 ? -2.808 -3.983 0.778 1.00 91.75 96 ARG A CA 1
ATOM 753 C C . ARG A 1 96 ? -3.189 -3.578 2.192 1.00 91.75 96 ARG A C 1
ATOM 755 O O . ARG A 1 96 ? -4.220 -4.018 2.707 1.00 91.75 96 ARG A O 1
ATOM 762 N N . LEU A 1 97 ? -2.353 -2.757 2.834 1.00 86.88 97 LEU A N 1
ATOM 763 C CA . LEU A 1 97 ? -2.699 -2.168 4.115 1.00 86.88 97 LEU A CA 1
ATOM 764 C C . LEU A 1 97 ? -3.960 -1.338 3.930 1.00 86.88 97 LEU A C 1
ATOM 766 O O . LEU A 1 97 ? -4.964 -1.755 4.489 1.00 86.88 97 LEU A O 1
ATOM 770 N N . PHE A 1 98 ? -3.939 -0.279 3.110 1.00 83.19 98 PHE A N 1
ATOM 771 C CA . PHE A 1 98 ? -5.063 0.645 2.883 1.00 83.19 98 PHE A CA 1
ATOM 772 C C . PHE A 1 98 ? -6.368 -0.027 2.443 1.00 83.19 98 PHE A C 1
ATOM 774 O O . PHE A 1 98 ? -7.428 0.322 2.956 1.00 83.19 98 PHE A O 1
ATOM 781 N N . GLU A 1 99 ? -6.286 -1.024 1.569 1.00 82.44 99 GLU A N 1
ATOM 782 C CA . GLU A 1 99 ? -7.412 -1.843 1.105 1.00 82.44 99 GLU A CA 1
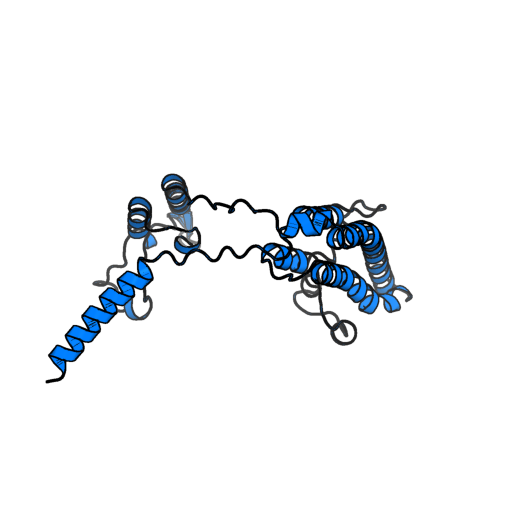ATOM 783 C C . GLU A 1 99 ? -7.959 -2.780 2.199 1.00 82.44 99 GLU A C 1
ATOM 785 O O . GLU A 1 99 ? -9.013 -3.394 2.044 1.00 82.44 99 GLU A O 1
ATOM 790 N N . GLY A 1 100 ? -7.259 -2.904 3.329 1.00 83.31 100 GLY A N 1
ATOM 791 C CA . GLY A 1 100 ? -7.675 -3.709 4.472 1.00 83.31 100 GLY A CA 1
ATOM 792 C C . GLY A 1 100 ? -7.546 -5.214 4.243 1.00 83.31 100 GLY A C 1
ATOM 793 O O . GLY A 1 100 ? -8.224 -5.992 4.917 1.00 83.31 100 GLY A O 1
ATOM 794 N N . THR A 1 101 ? -6.682 -5.650 3.321 1.00 87.31 101 THR A N 1
ATOM 795 C CA . THR A 1 101 ? -6.567 -7.067 2.941 1.00 87.31 101 THR A CA 1
ATOM 796 C C . THR A 1 101 ? -5.859 -7.903 4.008 1.00 87.31 101 THR A C 1
ATOM 798 O O . THR A 1 101 ? -6.097 -9.110 4.116 1.00 87.31 101 THR A O 1
ATOM 801 N N . TYR A 1 102 ? -4.998 -7.287 4.823 1.00 93.50 102 TYR A N 1
ATOM 802 C CA . TYR A 1 102 ? -4.303 -7.978 5.907 1.00 93.50 102 TYR A CA 1
ATOM 803 C C . TYR A 1 102 ? -5.270 -8.426 7.007 1.00 93.50 102 TYR A C 1
ATOM 805 O O . TYR A 1 102 ? -5.968 -7.621 7.614 1.00 93.50 102 TYR A O 1
ATOM 813 N N . GLN A 1 103 ? -5.253 -9.726 7.308 1.00 93.31 103 GLN A N 1
ATOM 814 C CA . GLN A 1 103 ? -6.086 -10.328 8.360 1.00 93.31 103 GLN A CA 1
ATOM 815 C C . GLN A 1 103 ? -5.404 -10.355 9.734 1.00 93.31 103 GLN A C 1
ATOM 817 O O . GLN A 1 103 ? -6.053 -10.584 10.752 1.00 93.31 103 GLN A O 1
ATOM 822 N N . SER A 1 104 ? -4.088 -10.145 9.784 1.00 96.19 104 SER A N 1
ATOM 823 C CA . SER A 1 104 ? -3.322 -10.140 11.029 1.00 96.19 104 SER A CA 1
ATOM 824 C C . SER A 1 104 ? -2.062 -9.283 10.923 1.00 96.19 104 SER A C 1
ATOM 826 O O . SER A 1 104 ? -1.519 -9.081 9.834 1.00 96.19 104 SER A O 1
ATOM 828 N N . VAL A 1 105 ? -1.559 -8.827 12.075 1.00 97.25 105 VAL A N 1
ATOM 829 C CA . VAL A 1 105 ? -0.242 -8.176 12.178 1.00 97.25 105 VAL A CA 1
ATOM 830 C C . VAL A 1 105 ? 0.857 -9.088 11.631 1.00 97.25 105 VAL A C 1
ATOM 832 O O . VAL A 1 105 ? 1.773 -8.614 10.966 1.00 97.25 105 VAL A O 1
ATOM 835 N N . GLY A 1 106 ? 0.744 -10.401 11.853 1.00 97.62 106 GLY A N 1
ATOM 836 C CA . GLY A 1 106 ? 1.678 -11.386 11.313 1.00 97.62 106 GLY A CA 1
ATOM 837 C C . GLY A 1 106 ? 1.749 -11.370 9.785 1.00 97.62 106 GLY A C 1
ATOM 838 O O . GLY A 1 106 ? 2.849 -11.387 9.244 1.00 97.62 106 GLY A O 1
ATOM 839 N N . ALA A 1 107 ? 0.607 -11.272 9.096 1.00 97.75 107 ALA A N 1
ATOM 840 C CA . ALA A 1 107 ? 0.567 -11.202 7.634 1.00 97.75 107 ALA A CA 1
ATOM 841 C C . ALA A 1 107 ? 1.237 -9.923 7.101 1.00 97.75 107 ALA A C 1
ATOM 843 O O . ALA A 1 107 ? 2.066 -10.000 6.200 1.00 97.75 107 ALA A O 1
ATOM 844 N N . PHE A 1 108 ? 0.951 -8.771 7.717 1.00 97.62 108 PHE A N 1
ATOM 845 C CA . PHE A 1 108 ? 1.603 -7.500 7.380 1.00 97.62 108 PHE A CA 1
ATOM 846 C C . PHE A 1 108 ? 3.128 -7.564 7.573 1.00 97.62 108 PHE A C 1
ATOM 848 O O . PHE A 1 108 ? 3.893 -7.224 6.675 1.00 97.62 108 PHE A O 1
ATOM 855 N N . VAL A 1 109 ? 3.587 -8.052 8.730 1.00 97.88 109 VAL A N 1
ATOM 856 C CA . VAL A 1 109 ? 5.023 -8.176 9.033 1.00 97.88 109 VAL A CA 1
ATOM 857 C C . VAL A 1 109 ? 5.713 -9.177 8.104 1.00 97.88 109 VAL A C 1
ATOM 859 O O . VAL A 1 109 ? 6.861 -8.952 7.719 1.00 97.88 109 VAL A O 1
ATOM 862 N N . SER A 1 110 ? 5.034 -10.268 7.744 1.00 97.81 110 SER A N 1
ATOM 863 C CA . SER A 1 110 ? 5.558 -11.273 6.819 1.00 97.81 110 SER A CA 1
ATOM 864 C C . SER A 1 110 ? 5.816 -10.679 5.437 1.00 97.81 110 SER A C 1
ATOM 866 O O . SER A 1 110 ? 6.915 -10.847 4.919 1.00 97.81 110 SER A O 1
ATOM 868 N N . ASP A 1 111 ? 4.857 -9.941 4.870 1.00 98.31 111 ASP A N 1
ATOM 869 C CA . ASP A 1 111 ? 5.033 -9.309 3.557 1.00 98.31 111 ASP A CA 1
ATOM 870 C C . ASP A 1 111 ? 6.165 -8.270 3.578 1.00 98.31 111 ASP A C 1
ATOM 872 O O . ASP A 1 111 ? 6.987 -8.239 2.664 1.00 98.31 111 ASP A O 1
ATOM 876 N N . CYS A 1 112 ? 6.291 -7.469 4.642 1.00 97.69 112 CYS A N 1
ATOM 877 C CA . CYS A 1 112 ? 7.406 -6.527 4.763 1.00 97.69 112 CYS A CA 1
ATOM 878 C C . CYS A 1 112 ? 8.779 -7.221 4.798 1.00 97.69 112 CYS A C 1
ATOM 880 O O . CYS A 1 112 ? 9.729 -6.761 4.166 1.00 97.69 112 CYS A O 1
ATOM 882 N N . ARG A 1 113 ? 8.906 -8.330 5.540 1.00 97.56 113 ARG A N 1
ATOM 883 C CA . ARG A 1 113 ? 10.157 -9.108 5.606 1.00 97.56 113 ARG A CA 1
ATOM 884 C C . ARG A 1 113 ? 10.486 -9.766 4.273 1.00 97.56 113 ARG A C 1
ATOM 886 O O . ARG A 1 113 ? 11.649 -9.760 3.869 1.00 97.56 113 ARG A O 1
ATOM 893 N N . LEU A 1 114 ? 9.459 -10.247 3.577 1.00 98.25 114 LEU A N 1
ATOM 894 C CA . LEU A 1 114 ? 9.580 -10.901 2.282 1.00 98.25 114 LEU A CA 1
ATOM 895 C C . LEU A 1 114 ? 10.280 -10.009 1.246 1.00 98.25 114 LEU A C 1
ATOM 897 O O . LEU A 1 114 ? 11.063 -10.510 0.448 1.00 98.25 114 LEU A O 1
ATOM 901 N N . ILE A 1 115 ? 10.087 -8.686 1.299 1.00 98.19 115 ILE A N 1
ATOM 902 C CA . ILE A 1 115 ? 10.786 -7.718 0.430 1.00 98.19 115 ILE A CA 1
ATOM 903 C C . ILE A 1 115 ? 12.314 -7.871 0.546 1.00 98.19 115 ILE A C 1
ATOM 905 O O . ILE A 1 115 ? 13.021 -7.986 -0.459 1.00 98.19 115 ILE A O 1
ATOM 909 N N . VAL A 1 116 ? 12.836 -7.920 1.776 1.00 97.31 116 VAL A N 1
ATOM 910 C CA . VAL A 1 116 ? 14.279 -8.072 2.025 1.00 97.31 116 VAL A CA 1
ATOM 911 C C . VAL A 1 116 ? 14.752 -9.496 1.737 1.00 97.31 116 VAL A C 1
ATOM 913 O O . VAL A 1 116 ? 15.826 -9.683 1.164 1.00 97.31 116 VAL A O 1
ATOM 916 N N . GLU A 1 117 ? 13.964 -10.502 2.108 1.00 97.81 117 GLU A N 1
ATOM 917 C CA . GLU A 1 117 ? 14.288 -11.910 1.859 1.00 97.81 117 GLU A CA 1
ATOM 918 C C . GLU A 1 117 ? 14.392 -12.209 0.359 1.00 97.81 117 GLU A C 1
ATOM 920 O O . GLU A 1 117 ? 15.346 -12.858 -0.073 1.00 97.81 117 GLU A O 1
ATOM 925 N N . ASN A 1 118 ? 13.483 -11.664 -0.451 1.00 97.94 118 ASN A N 1
ATOM 926 C CA . ASN A 1 118 ? 13.521 -11.769 -1.906 1.00 97.94 118 ASN A CA 1
ATOM 927 C C . ASN A 1 118 ? 14.772 -11.105 -2.488 1.00 97.94 118 ASN A C 1
ATOM 929 O O . ASN A 1 118 ? 15.447 -11.695 -3.332 1.00 97.94 118 ASN A O 1
ATOM 933 N N . CYS A 1 119 ? 15.116 -9.905 -2.009 1.00 97.00 119 CYS A N 1
ATOM 934 C CA . CYS A 1 119 ? 16.325 -9.202 -2.434 1.00 97.00 119 CYS A CA 1
ATOM 935 C C . CYS A 1 119 ? 17.585 -10.024 -2.145 1.00 97.00 119 CYS A C 1
ATOM 937 O O . CYS A 1 119 ? 18.388 -10.262 -3.046 1.00 97.00 119 CYS A O 1
ATOM 939 N N . ARG A 1 120 ? 17.725 -10.539 -0.918 1.00 96.44 120 ARG A N 1
ATOM 940 C CA . ARG A 1 120 ? 18.861 -11.387 -0.530 1.00 96.44 120 ARG A CA 1
ATOM 941 C C . ARG A 1 120 ? 18.898 -12.695 -1.315 1.00 96.44 120 ARG A C 1
ATOM 943 O O . ARG A 1 120 ? 19.972 -13.112 -1.724 1.00 96.44 120 ARG A O 1
ATOM 950 N N . SER A 1 121 ? 17.746 -13.311 -1.568 1.00 96.44 121 SER A N 1
ATOM 951 C CA . SER A 1 121 ? 17.664 -14.558 -2.340 1.00 96.44 121 SER A CA 1
ATOM 952 C C . SER A 1 121 ? 18.117 -14.368 -3.787 1.00 96.44 121 SER A C 1
ATOM 954 O O . SER A 1 121 ? 18.766 -15.240 -4.359 1.00 96.44 121 SER A O 1
ATOM 956 N N . TYR A 1 122 ? 17.793 -13.224 -4.393 1.00 95.69 122 TYR A N 1
ATOM 957 C CA . TYR A 1 122 ? 18.143 -12.951 -5.782 1.00 95.69 122 TYR A CA 1
ATOM 958 C C . TYR A 1 122 ? 19.572 -12.403 -5.951 1.00 95.69 122 TYR A C 1
ATOM 960 O O . TYR A 1 122 ? 20.315 -12.883 -6.816 1.00 95.69 122 TYR A O 1
ATOM 968 N N . TYR A 1 123 ? 19.963 -11.432 -5.117 1.00 95.00 123 TYR A N 1
ATOM 969 C CA . TYR A 1 123 ? 21.225 -10.690 -5.228 1.00 95.00 123 TYR A CA 1
ATOM 970 C C . TYR A 1 123 ? 22.343 -11.175 -4.296 1.00 95.00 123 TYR A C 1
ATOM 972 O O . TYR A 1 123 ? 23.492 -10.815 -4.528 1.00 95.00 123 TYR A O 1
ATOM 980 N N . GLY A 1 124 ? 22.058 -11.995 -3.280 1.00 92.56 124 GLY A N 1
ATOM 981 C CA . GLY A 1 124 ? 23.032 -12.385 -2.250 1.00 92.56 124 GLY A CA 1
ATOM 982 C C . GLY A 1 124 ? 24.295 -13.043 -2.805 1.00 92.56 124 GLY A C 1
ATOM 983 O O . GLY A 1 124 ? 25.397 -12.624 -2.469 1.00 92.56 124 GLY A O 1
ATOM 984 N N . ASP A 1 125 ? 24.146 -14.012 -3.711 1.00 90.50 125 ASP A N 1
ATOM 985 C CA . ASP A 1 125 ? 25.301 -14.657 -4.353 1.00 90.50 125 ASP A CA 1
ATOM 986 C C . ASP A 1 125 ? 26.014 -13.711 -5.332 1.00 90.50 125 ASP A C 1
ATOM 988 O O . ASP A 1 125 ? 27.236 -13.739 -5.451 1.00 90.50 125 ASP A O 1
ATOM 992 N N . LYS A 1 126 ? 25.247 -12.849 -6.019 1.00 90.19 126 LYS A N 1
ATOM 993 C CA . LYS A 1 126 ? 25.760 -11.901 -7.024 1.00 90.19 126 LYS A CA 1
ATOM 994 C C . LYS A 1 126 ? 26.616 -10.804 -6.386 1.00 90.19 126 LYS A C 1
ATOM 996 O O . LYS A 1 126 ? 27.575 -10.353 -6.998 1.00 90.19 126 LYS A O 1
ATOM 1001 N N . ALA A 1 127 ? 26.296 -10.415 -5.153 1.00 88.19 127 ALA A N 1
ATOM 1002 C CA . ALA A 1 127 ? 27.012 -9.390 -4.397 1.00 88.19 127 ALA A CA 1
ATOM 1003 C C . ALA A 1 127 ? 28.469 -9.764 -4.062 1.00 88.19 127 ALA A C 1
ATOM 1005 O O . ALA A 1 127 ? 29.257 -8.879 -3.750 1.00 88.19 127 ALA A O 1
ATOM 1006 N N . ASN A 1 128 ? 28.829 -11.051 -4.132 1.00 85.50 128 ASN A N 1
ATOM 1007 C CA . ASN A 1 128 ? 30.187 -11.537 -3.865 1.00 85.50 128 ASN A CA 1
ATOM 1008 C C . ASN A 1 128 ? 31.036 -11.711 -5.138 1.00 85.50 128 ASN A C 1
ATOM 1010 O O . ASN A 1 128 ? 32.154 -12.215 -5.052 1.00 85.50 128 ASN A O 1
ATOM 1014 N N . GLY A 1 129 ? 30.488 -11.387 -6.313 1.00 85.25 129 GLY A N 1
ATOM 1015 C CA . GLY A 1 129 ? 31.208 -11.463 -7.583 1.00 85.25 129 GLY A CA 1
ATOM 1016 C C . GLY A 1 129 ? 32.115 -10.256 -7.835 1.00 85.25 129 GLY A C 1
ATOM 1017 O O . GLY A 1 129 ? 32.185 -9.329 -7.032 1.00 85.25 129 GLY A O 1
ATOM 1018 N N . ASP A 1 130 ? 32.758 -10.250 -9.001 1.00 77.31 130 ASP A N 1
ATOM 1019 C CA . ASP A 1 130 ? 33.583 -9.138 -9.475 1.00 77.31 130 ASP A CA 1
ATOM 1020 C C . ASP A 1 130 ? 32.862 -8.370 -10.597 1.00 77.31 130 ASP A C 1
ATOM 1022 O O . ASP A 1 130 ? 32.210 -8.972 -11.452 1.00 77.31 130 ASP A O 1
ATOM 1026 N N . GLY A 1 131 ? 32.999 -7.040 -10.619 1.00 85.94 131 GLY A N 1
ATOM 1027 C CA . GLY A 1 131 ? 32.455 -6.169 -11.671 1.00 85.94 131 GLY A CA 1
ATOM 1028 C C . GLY A 1 131 ? 31.358 -5.201 -11.214 1.00 85.94 131 GLY A C 1
ATOM 1029 O O . GLY A 1 131 ? 31.027 -5.095 -10.029 1.00 85.94 131 GLY A O 1
ATOM 1030 N N . GLU A 1 132 ? 30.803 -4.457 -12.175 1.00 81.06 132 GLU A N 1
ATOM 1031 C CA . GLU A 1 132 ? 29.777 -3.432 -11.921 1.00 81.06 132 GLU A CA 1
ATOM 1032 C C . GLU A 1 132 ? 28.465 -4.052 -11.419 1.00 81.06 132 GLU A C 1
ATOM 1034 O O . GLU A 1 132 ? 27.928 -3.603 -10.406 1.00 81.06 132 GLU A O 1
ATOM 1039 N N . ASP A 1 133 ? 28.018 -5.155 -12.027 1.00 83.75 133 ASP A N 1
ATOM 1040 C CA . ASP A 1 133 ? 26.799 -5.868 -11.616 1.00 83.75 133 ASP A CA 1
ATOM 1041 C C . ASP A 1 133 ? 26.869 -6.368 -10.164 1.00 83.75 133 ASP A C 1
ATOM 1043 O O . ASP A 1 133 ? 25.883 -6.307 -9.423 1.00 83.75 133 ASP A O 1
ATOM 1047 N N . ALA A 1 134 ? 28.048 -6.827 -9.732 1.00 89.31 134 ALA A N 1
ATOM 1048 C CA . ALA A 1 134 ? 28.281 -7.261 -8.358 1.00 89.31 134 ALA A CA 1
ATOM 1049 C C . ALA A 1 134 ? 28.249 -6.082 -7.376 1.00 89.31 134 ALA A C 1
ATOM 1051 O O . ALA A 1 134 ? 27.682 -6.195 -6.289 1.00 89.31 134 ALA A O 1
ATOM 1052 N N . SER A 1 135 ? 28.776 -4.924 -7.784 1.00 89.44 135 SER A N 1
ATOM 1053 C CA . SER A 1 135 ? 28.759 -3.695 -6.982 1.00 89.44 135 SER A CA 1
ATOM 1054 C C . SER A 1 135 ? 27.331 -3.172 -6.782 1.00 89.44 135 SER A C 1
ATOM 1056 O O . SER A 1 135 ? 26.945 -2.815 -5.665 1.00 89.44 135 SER A O 1
ATOM 1058 N N . SER A 1 136 ? 26.505 -3.194 -7.833 1.00 90.94 136 SER A N 1
ATOM 1059 C CA . SER A 1 136 ? 25.076 -2.870 -7.738 1.00 90.94 136 SER A CA 1
ATOM 1060 C C . SER A 1 136 ? 24.324 -3.865 -6.852 1.00 90.94 136 SER A C 1
ATOM 1062 O O . SER A 1 136 ? 23.582 -3.452 -5.959 1.00 90.94 136 SER A O 1
ATOM 1064 N N . ALA A 1 137 ? 24.559 -5.171 -7.027 1.00 93.06 137 ALA A N 1
ATOM 1065 C CA . ALA A 1 137 ? 23.969 -6.210 -6.183 1.00 93.06 137 ALA A CA 1
ATOM 1066 C C . ALA A 1 137 ? 24.346 -6.036 -4.702 1.00 93.06 137 ALA A C 1
ATOM 1068 O O . ALA A 1 137 ? 23.476 -6.130 -3.833 1.00 93.06 137 ALA A O 1
ATOM 1069 N N . ALA A 1 138 ? 25.609 -5.719 -4.408 1.00 94.19 138 ALA A N 1
ATOM 1070 C CA . ALA A 1 138 ? 26.077 -5.433 -3.056 1.00 94.19 138 ALA A CA 1
ATOM 1071 C C . ALA A 1 138 ? 25.359 -4.217 -2.453 1.00 94.19 138 ALA A C 1
ATOM 1073 O O . ALA A 1 138 ? 24.890 -4.295 -1.317 1.00 94.19 138 ALA A O 1
ATOM 1074 N N . SER A 1 139 ? 25.174 -3.142 -3.228 1.00 93.38 139 SER A N 1
ATOM 1075 C CA . SER A 1 139 ? 24.407 -1.969 -2.788 1.00 93.38 139 SER A CA 1
ATOM 1076 C C . SER A 1 139 ? 22.957 -2.325 -2.439 1.00 93.38 139 SER A C 1
ATOM 1078 O O . SER A 1 139 ? 22.456 -1.917 -1.389 1.00 93.38 139 SER A O 1
ATOM 1080 N N . PHE A 1 140 ? 22.279 -3.131 -3.264 1.00 94.94 140 PHE A N 1
ATOM 1081 C CA . PHE A 1 140 ? 20.907 -3.565 -2.979 1.00 94.94 140 PHE A CA 1
ATOM 1082 C C . PHE A 1 140 ? 20.822 -4.416 -1.708 1.00 94.94 140 PHE A C 1
ATOM 1084 O O . PHE A 1 140 ? 19.923 -4.212 -0.888 1.00 94.94 140 PHE A O 1
ATOM 1091 N N . VAL A 1 141 ? 21.764 -5.342 -1.509 1.00 96.56 141 VAL A N 1
ATOM 1092 C CA . VAL A 1 141 ? 21.819 -6.198 -0.314 1.00 96.56 141 VAL A CA 1
ATOM 1093 C C . VAL A 1 141 ? 22.115 -5.379 0.945 1.00 96.56 141 VAL A C 1
ATOM 1095 O O . VAL A 1 141 ? 21.496 -5.616 1.985 1.00 96.56 141 VAL A O 1
ATOM 1098 N N . GLU A 1 142 ? 23.001 -4.387 0.863 1.00 95.69 142 GLU A N 1
ATOM 1099 C CA . GLU A 1 142 ? 23.312 -3.469 1.962 1.00 95.69 142 GLU A CA 1
ATOM 1100 C C . GLU A 1 142 ? 22.090 -2.622 2.355 1.00 95.69 142 GLU A C 1
ATOM 1102 O O . GLU A 1 142 ? 21.731 -2.542 3.534 1.00 95.69 142 GLU A O 1
ATOM 1107 N N . GLN A 1 143 ? 21.399 -2.038 1.368 1.00 96.50 143 GLN A N 1
ATOM 1108 C CA . GLN A 1 143 ? 20.157 -1.287 1.579 1.00 96.50 143 GLN A CA 1
ATOM 1109 C C . GLN A 1 143 ? 19.068 -2.170 2.206 1.00 96.50 143 GLN A C 1
ATOM 1111 O O . GLN A 1 143 ? 18.427 -1.772 3.182 1.00 96.50 143 GLN A O 1
ATOM 1116 N N . ALA A 1 144 ? 18.913 -3.405 1.719 1.00 97.31 144 ALA A N 1
ATOM 1117 C CA . ALA A 1 144 ? 17.999 -4.387 2.294 1.00 97.31 144 ALA A CA 1
ATOM 1118 C C . ALA A 1 144 ? 18.381 -4.757 3.741 1.00 97.31 144 ALA A C 1
ATOM 1120 O O . ALA A 1 144 ? 17.504 -4.955 4.582 1.00 97.31 144 ALA A O 1
ATOM 1121 N N . GLY A 1 145 ? 19.678 -4.803 4.061 1.00 97.25 145 GLY A N 1
ATOM 1122 C CA . GLY A 1 145 ? 20.193 -4.961 5.422 1.00 97.25 145 GLY A CA 1
ATOM 1123 C C . GLY A 1 145 ? 19.726 -3.854 6.365 1.00 97.25 145 GLY A C 1
ATOM 1124 O O . GLY A 1 145 ? 19.122 -4.146 7.395 1.00 97.25 145 GLY A O 1
ATOM 1125 N N . ARG A 1 146 ? 19.898 -2.588 5.972 1.00 96.56 146 ARG A N 1
ATOM 1126 C CA . ARG A 1 146 ? 19.414 -1.440 6.761 1.00 96.56 146 ARG A CA 1
ATOM 1127 C C . ARG A 1 146 ? 17.908 -1.504 7.013 1.00 96.56 146 ARG A C 1
ATOM 1129 O O . ARG A 1 146 ? 17.453 -1.281 8.135 1.00 96.56 146 ARG A O 1
ATOM 1136 N N . LEU A 1 147 ? 17.136 -1.833 5.976 1.00 97.31 147 LEU A N 1
ATOM 1137 C CA . LEU A 1 147 ? 15.684 -1.986 6.085 1.00 97.31 147 LEU A CA 1
ATOM 1138 C C . LEU A 1 147 ? 15.319 -3.108 7.052 1.00 97.31 147 LEU A C 1
ATOM 1140 O O . LEU A 1 147 ? 14.464 -2.917 7.913 1.00 97.31 147 LEU A O 1
ATOM 1144 N N . HIS A 1 148 ? 15.989 -4.256 6.954 1.00 97.12 148 HIS A N 1
ATOM 1145 C CA . HIS A 1 148 ? 15.790 -5.377 7.864 1.00 97.12 148 HIS A CA 1
ATOM 1146 C C . HIS A 1 148 ? 16.009 -4.988 9.324 1.00 97.12 148 HIS A C 1
ATOM 1148 O O . HIS A 1 148 ? 15.194 -5.350 10.169 1.00 97.12 148 HIS A O 1
ATOM 1154 N N . ASP A 1 149 ? 17.057 -4.229 9.628 1.00 96.56 149 ASP A N 1
ATOM 1155 C CA . ASP A 1 149 ? 17.383 -3.869 11.008 1.00 96.56 149 ASP A CA 1
ATOM 1156 C C . ASP A 1 149 ? 16.355 -2.896 11.599 1.00 96.56 149 ASP A C 1
ATOM 1158 O O . ASP A 1 149 ? 15.872 -3.094 12.721 1.00 96.56 149 ASP A O 1
ATOM 1162 N N . LEU A 1 150 ? 15.925 -1.901 10.812 1.00 95.25 150 LEU A N 1
ATOM 1163 C CA . LEU A 1 150 ? 14.831 -1.014 11.205 1.00 95.25 150 LEU A CA 1
ATOM 1164 C C . LEU A 1 150 ? 13.525 -1.802 11.396 1.00 95.25 150 LEU A C 1
ATOM 1166 O O . LEU A 1 150 ? 12.831 -1.628 12.401 1.00 95.25 150 LEU A O 1
ATOM 1170 N N . MET A 1 151 ? 13.200 -2.709 10.471 1.00 95.50 151 MET A N 1
ATOM 1171 C CA . MET A 1 151 ? 12.018 -3.567 10.571 1.00 95.50 151 MET A CA 1
ATOM 1172 C C . MET A 1 151 ? 12.076 -4.478 11.798 1.00 95.50 151 MET A C 1
ATOM 1174 O O . MET A 1 151 ? 11.082 -4.588 12.514 1.00 95.50 151 MET A O 1
ATOM 1178 N N . ALA A 1 152 ? 13.220 -5.090 12.101 1.00 94.25 152 ALA A N 1
ATOM 1179 C CA . ALA A 1 152 ? 13.392 -5.951 13.267 1.00 94.25 152 ALA A CA 1
ATOM 1180 C C . ALA A 1 152 ? 13.062 -5.201 14.568 1.00 94.25 152 ALA A C 1
ATOM 1182 O O . ALA A 1 152 ? 12.340 -5.727 15.420 1.00 94.25 152 ALA A O 1
ATOM 1183 N N . GLN A 1 153 ? 13.504 -3.946 14.687 1.00 92.88 153 GLN A N 1
ATOM 1184 C CA . GLN A 1 153 ? 13.194 -3.100 15.837 1.00 92.88 153 GLN A CA 1
ATOM 1185 C C . GLN A 1 153 ? 11.711 -2.697 15.879 1.00 92.88 153 GLN A C 1
ATOM 1187 O O . GLN A 1 153 ? 11.028 -2.912 16.886 1.00 92.88 153 GLN A O 1
ATOM 1192 N N . GLN A 1 154 ? 11.205 -2.099 14.797 1.00 94.06 154 GLN A N 1
ATOM 1193 C CA . GLN A 1 154 ? 9.884 -1.468 14.780 1.00 94.06 154 GLN A CA 1
ATOM 1194 C C . GLN A 1 154 ? 8.750 -2.502 14.725 1.00 94.06 154 GLN A C 1
ATOM 1196 O O . GLN A 1 154 ? 7.791 -2.430 15.493 1.00 94.06 154 GLN A O 1
ATOM 1201 N N . MET A 1 155 ? 8.879 -3.525 13.881 1.00 93.81 155 MET A N 1
ATOM 1202 C CA . MET A 1 155 ? 7.886 -4.598 13.776 1.00 93.81 155 MET A CA 1
ATOM 1203 C C . MET A 1 155 ? 7.958 -5.545 14.970 1.00 93.81 155 MET A C 1
ATOM 1205 O O . MET A 1 155 ? 6.927 -6.041 15.415 1.00 93.81 155 MET A O 1
ATOM 1209 N N . GLY A 1 156 ? 9.140 -5.738 15.565 1.00 93.25 156 GLY A N 1
ATOM 1210 C CA . GLY A 1 156 ? 9.262 -6.433 16.846 1.00 93.25 156 GLY A CA 1
ATOM 1211 C C . GLY A 1 156 ? 8.488 -5.730 17.968 1.00 93.25 156 GLY A C 1
ATOM 1212 O O . GLY A 1 156 ? 7.926 -6.386 18.845 1.00 93.25 156 GLY A O 1
ATOM 1213 N N . ALA A 1 157 ? 8.406 -4.396 17.953 1.00 94.94 157 ALA A N 1
ATOM 1214 C CA . ALA A 1 157 ? 7.538 -3.649 18.864 1.00 94.94 157 ALA A CA 1
ATOM 1215 C C . ALA A 1 157 ? 6.049 -3.830 18.536 1.00 94.94 157 ALA A C 1
ATOM 1217 O O . ALA A 1 157 ? 5.260 -4.061 19.452 1.00 94.94 157 ALA A O 1
ATOM 1218 N N . LEU A 1 158 ? 5.673 -3.797 17.254 1.00 97.12 158 LEU A N 1
ATOM 1219 C CA . LEU A 1 158 ? 4.291 -4.011 16.816 1.00 97.12 158 LEU A CA 1
ATOM 1220 C C . LEU A 1 158 ? 3.763 -5.401 17.200 1.00 97.12 158 LEU A C 1
ATOM 1222 O O . LEU A 1 158 ? 2.663 -5.506 17.732 1.00 97.12 158 LEU A O 1
ATOM 1226 N N . VAL A 1 159 ? 4.551 -6.457 16.991 1.00 97.12 159 VAL A N 1
ATOM 1227 C CA . VAL A 1 159 ? 4.169 -7.832 17.357 1.00 97.12 159 VAL A CA 1
ATOM 1228 C C . VAL A 1 159 ? 3.978 -7.966 18.870 1.00 97.12 159 VAL A C 1
ATOM 1230 O O . VAL A 1 159 ? 2.995 -8.550 19.320 1.00 97.12 159 VAL A O 1
ATOM 1233 N N . ARG A 1 160 ? 4.870 -7.374 19.676 1.00 96.81 160 ARG A N 1
ATOM 1234 C CA . ARG A 1 160 ? 4.707 -7.343 21.140 1.00 96.81 160 ARG A CA 1
ATOM 1235 C C . ARG A 1 160 ? 3.458 -6.573 21.561 1.00 96.81 160 ARG A C 1
ATOM 1237 O O . ARG A 1 160 ? 2.781 -6.987 22.498 1.00 96.81 160 ARG A O 1
ATOM 1244 N N . TYR A 1 161 ? 3.151 -5.467 20.882 1.00 97.31 161 TYR A N 1
ATOM 1245 C CA . TYR A 1 161 ? 1.918 -4.725 21.117 1.00 97.31 161 TYR A CA 1
ATOM 1246 C C . TYR A 1 161 ? 0.691 -5.578 20.785 1.00 97.31 161 TYR A C 1
ATOM 1248 O O . TYR A 1 161 ? -0.185 -5.682 21.633 1.00 97.31 161 TYR A O 1
ATOM 1256 N N . ASP A 1 162 ? 0.648 -6.241 19.628 1.00 97.25 162 ASP A N 1
ATOM 1257 C CA . ASP A 1 162 ? -0.472 -7.095 19.198 1.00 97.25 162 ASP A CA 1
ATOM 1258 C C . ASP A 1 162 ? -0.815 -8.211 20.204 1.00 97.25 162 ASP A C 1
ATOM 1260 O O . ASP A 1 162 ? -1.987 -8.535 20.411 1.00 97.25 162 ASP A O 1
ATOM 1264 N N . GLN A 1 163 ? 0.209 -8.746 20.875 1.00 96.88 163 GLN A N 1
ATOM 1265 C CA . GLN A 1 163 ? 0.100 -9.774 21.917 1.00 96.88 163 GLN A CA 1
ATOM 1266 C C . GLN A 1 163 ? -0.196 -9.211 23.319 1.00 96.88 163 GLN A C 1
ATOM 1268 O O . GLN A 1 163 ? -0.368 -9.970 24.272 1.00 96.88 163 GLN A O 1
ATOM 1273 N N . SER A 1 164 ? -0.233 -7.888 23.480 1.00 97.75 164 SER A N 1
ATOM 1274 C CA . SER A 1 164 ? 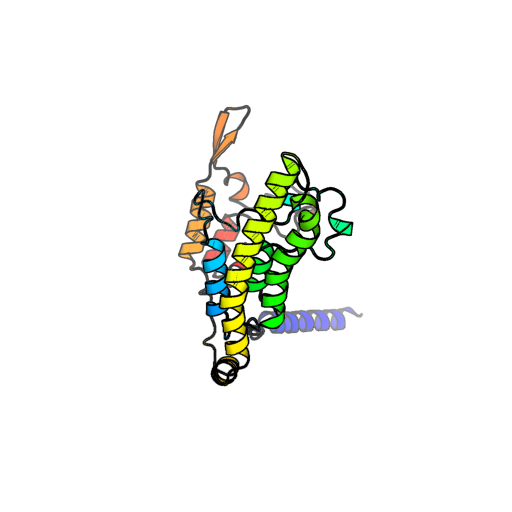-0.423 -7.240 24.777 1.00 97.75 164 SER A CA 1
ATOM 1275 C C . SER A 1 164 ? -1.897 -7.134 25.179 1.00 97.75 164 SER A C 1
ATOM 1277 O O . SER A 1 164 ? -2.801 -7.071 24.342 1.00 97.75 164 SER A O 1
ATOM 1279 N N . ALA A 1 165 ? -2.142 -6.995 26.486 1.00 97.31 165 ALA A N 1
ATOM 1280 C CA . ALA A 1 165 ? -3.473 -6.693 27.016 1.00 97.31 165 ALA A CA 1
ATOM 1281 C C . ALA A 1 165 ? -4.045 -5.371 26.461 1.00 97.31 165 ALA A C 1
ATOM 1283 O O . ALA A 1 165 ? -5.250 -5.264 26.244 1.00 97.31 165 ALA A O 1
ATOM 1284 N N . ALA A 1 166 ? -3.185 -4.387 26.171 1.00 96.25 166 ALA A N 1
ATOM 1285 C CA . ALA A 1 166 ? -3.600 -3.115 25.585 1.00 96.25 166 ALA A CA 1
ATOM 1286 C C . ALA A 1 166 ? -4.162 -3.288 24.164 1.00 96.25 166 ALA A C 1
ATOM 1288 O O . ALA A 1 166 ? -5.178 -2.681 23.832 1.00 96.25 166 ALA A O 1
ATOM 1289 N N . ALA A 1 167 ? -3.553 -4.144 23.334 1.00 95.06 167 ALA A N 1
ATOM 1290 C CA . ALA A 1 167 ? -4.104 -4.461 22.017 1.00 95.06 167 ALA A CA 1
ATOM 1291 C C . ALA A 1 167 ? -5.387 -5.289 22.116 1.00 95.06 167 ALA A C 1
ATOM 1293 O O . ALA A 1 167 ? -6.318 -5.043 21.354 1.00 95.06 167 ALA A O 1
ATOM 1294 N N . ALA A 1 168 ? -5.474 -6.227 23.067 1.00 94.81 168 ALA A N 1
ATOM 1295 C CA . ALA A 1 168 ? -6.711 -6.967 23.316 1.00 94.81 168 ALA A CA 1
ATOM 1296 C C . ALA A 1 168 ? -7.875 -6.018 23.652 1.00 94.81 168 ALA A C 1
ATOM 1298 O O . ALA A 1 168 ? -8.961 -6.162 23.097 1.00 94.81 168 ALA A O 1
ATOM 1299 N N . GLN A 1 169 ? -7.625 -4.999 24.482 1.00 94.06 169 GLN A N 1
ATOM 1300 C CA . GLN A 1 169 ? -8.602 -3.953 24.779 1.00 94.06 169 GLN A CA 1
ATOM 1301 C C . GLN A 1 169 ? -8.918 -3.082 23.551 1.00 94.06 169 GLN A C 1
ATOM 1303 O O . GLN A 1 169 ? -10.082 -2.776 23.308 1.00 94.06 169 GLN A O 1
ATOM 1308 N N . ALA A 1 170 ? -7.915 -2.705 22.754 1.00 91.62 170 ALA A N 1
ATOM 1309 C CA . ALA A 1 170 ? -8.109 -1.886 21.556 1.00 91.62 170 ALA A CA 1
ATOM 1310 C C . ALA A 1 170 ? -8.922 -2.600 20.459 1.00 91.62 170 ALA A C 1
ATOM 1312 O O . ALA A 1 170 ? -9.724 -1.959 19.787 1.00 91.62 170 ALA A O 1
ATOM 1313 N N . LYS A 1 171 ? -8.765 -3.923 20.302 1.00 90.50 171 LYS A N 1
ATOM 1314 C CA . LYS A 1 171 ? -9.513 -4.747 19.331 1.00 90.50 171 LYS A CA 1
ATOM 1315 C C . LYS A 1 171 ? -11.019 -4.786 19.600 1.00 90.50 171 LYS A C 1
ATOM 1317 O O . LYS A 1 171 ? -11.792 -4.951 18.664 1.00 90.50 171 LYS A O 1
ATOM 1322 N N . VAL A 1 172 ? -11.426 -4.655 20.863 1.00 89.31 172 VAL A N 1
ATOM 1323 C CA . VAL A 1 172 ? -12.841 -4.663 21.277 1.00 89.31 172 VAL A CA 1
ATOM 1324 C C . VAL A 1 172 ? -13.385 -3.262 21.558 1.00 89.31 172 VAL A C 1
ATOM 1326 O O . VAL A 1 172 ? -14.562 -3.114 21.885 1.00 89.31 172 VAL A O 1
ATOM 1329 N N . ALA A 1 173 ? -12.542 -2.231 21.462 1.00 86.38 173 ALA A N 1
ATOM 1330 C CA . ALA A 1 173 ? -12.956 -0.861 21.705 1.00 86.38 173 ALA A CA 1
ATOM 1331 C C . ALA A 1 173 ? -13.951 -0.407 20.622 1.00 86.38 173 ALA A C 1
ATOM 1333 O O . ALA A 1 173 ? -13.747 -0.692 19.439 1.00 86.38 173 ALA A O 1
ATOM 1334 N N . PRO A 1 174 ? -15.020 0.319 20.993 1.00 80.56 174 PRO A N 1
ATOM 1335 C CA . PRO A 1 174 ? -15.957 0.855 20.021 1.00 80.56 174 PRO A CA 1
ATOM 1336 C C . PRO A 1 174 ? -15.235 1.864 19.126 1.00 80.56 174 PRO A C 1
ATOM 1338 O O . PRO A 1 174 ? -14.753 2.900 19.587 1.00 80.56 174 PRO A O 1
ATOM 1341 N N . VAL A 1 175 ? -15.163 1.553 17.836 1.00 72.38 175 VAL A N 1
ATOM 1342 C CA . VAL A 1 175 ? -14.639 2.471 16.828 1.00 72.38 175 VAL A CA 1
ATOM 1343 C C . VAL A 1 175 ? -15.769 3.404 16.415 1.00 72.38 175 VAL A C 1
ATOM 1345 O O . VAL A 1 175 ? -16.846 2.951 16.022 1.00 72.38 175 VAL A O 1
ATOM 1348 N N . ALA A 1 176 ? -15.535 4.714 16.519 1.00 70.12 176 ALA A N 1
ATOM 1349 C CA . ALA A 1 176 ? -16.457 5.687 15.954 1.00 70.12 176 ALA A CA 1
ATOM 1350 C C . ALA A 1 176 ? -16.528 5.453 14.435 1.00 70.12 176 ALA A C 1
ATOM 1352 O O . ALA A 1 176 ? -15.473 5.428 13.795 1.00 70.12 176 ALA A O 1
ATOM 1353 N N . PRO A 1 177 ? -17.724 5.279 13.847 1.00 63.66 177 PRO A N 1
ATOM 1354 C CA . PRO A 1 177 ? -17.837 5.072 12.414 1.00 63.66 177 PRO A CA 1
ATOM 1355 C C . PRO A 1 177 ? -17.189 6.249 11.692 1.00 63.66 177 PRO A C 1
ATOM 1357 O O . PRO A 1 177 ? -17.549 7.407 11.929 1.00 63.66 177 PRO A O 1
ATOM 1360 N N . ILE A 1 178 ? -16.218 5.942 10.831 1.00 54.72 178 ILE A N 1
ATOM 1361 C CA . ILE A 1 178 ? -15.637 6.926 9.926 1.00 54.72 178 ILE A CA 1
ATOM 1362 C C . ILE A 1 178 ? -16.770 7.341 8.995 1.00 54.72 178 ILE A C 1
ATOM 1364 O O . ILE A 1 178 ? -17.214 6.570 8.149 1.00 54.72 178 ILE A O 1
ATOM 1368 N N . ARG A 1 179 ? -17.294 8.548 9.197 1.00 52.81 179 ARG A N 1
ATOM 1369 C CA . ARG A 1 179 ? -18.294 9.122 8.303 1.00 52.81 179 ARG A CA 1
ATOM 1370 C C . ARG A 1 179 ? -17.543 9.793 7.169 1.00 52.81 179 ARG A C 1
ATOM 1372 O O . ARG A 1 179 ? -17.018 10.889 7.355 1.00 52.81 179 ARG A O 1
ATOM 1379 N N . ILE A 1 180 ? -17.493 9.141 6.011 1.00 53.31 180 ILE A N 1
ATOM 1380 C CA . ILE A 1 180 ? -17.162 9.842 4.772 1.00 53.31 180 ILE A CA 1
ATOM 1381 C C . ILE A 1 180 ? -18.318 10.811 4.546 1.00 53.31 180 ILE A C 1
ATOM 1383 O O . ILE A 1 180 ? -19.453 10.404 4.297 1.00 53.31 180 ILE A O 1
ATOM 1387 N N . ALA A 1 181 ? -18.058 12.097 4.775 1.00 59.28 181 ALA A N 1
ATOM 1388 C CA . ALA A 1 181 ? -19.054 13.115 4.516 1.00 59.28 181 ALA A CA 1
ATOM 1389 C C . ALA A 1 181 ? -19.354 13.085 3.021 1.00 59.28 181 ALA A C 1
ATOM 1391 O O . ALA A 1 181 ? -18.440 13.181 2.201 1.00 59.28 181 ALA A O 1
ATOM 1392 N N . ARG A 1 182 ? -20.636 12.943 2.686 1.00 66.06 182 ARG A N 1
ATOM 1393 C CA . ARG A 1 182 ? -21.105 13.060 1.312 1.00 66.06 182 ARG A CA 1
ATOM 1394 C C . ARG A 1 182 ? -20.522 14.340 0.693 1.00 66.06 182 ARG A C 1
ATOM 1396 O O . ARG A 1 182 ? -20.650 15.397 1.330 1.00 66.06 182 ARG A O 1
ATOM 1403 N N . PRO A 1 183 ? -19.904 14.272 -0.503 1.00 68.81 183 PRO A N 1
ATOM 1404 C CA . PRO A 1 183 ? -19.442 15.464 -1.197 1.00 68.81 183 PRO A CA 1
ATOM 1405 C C . PRO A 1 183 ? -20.579 16.480 -1.283 1.00 68.81 183 PRO A C 1
ATOM 1407 O O . PRO A 1 183 ? -21.728 16.129 -1.563 1.00 68.81 183 PRO A O 1
ATOM 1410 N N . THR A 1 184 ? -20.295 17.744 -0.977 1.00 82.69 184 THR A N 1
ATOM 1411 C CA . THR A 1 184 ? -21.354 18.753 -1.020 1.00 82.69 184 THR A CA 1
ATOM 1412 C C . THR A 1 184 ? -21.777 18.999 -2.466 1.00 82.69 184 THR A C 1
ATOM 1414 O O . THR A 1 184 ? -20.980 18.869 -3.394 1.00 82.69 184 THR A O 1
ATOM 1417 N N . VAL A 1 185 ? -23.029 19.418 -2.660 1.00 86.00 185 VAL A N 1
ATOM 1418 C CA . VAL A 1 185 ? -23.533 19.876 -3.967 1.00 86.00 185 VAL A CA 1
ATOM 1419 C C . VAL A 1 185 ? -22.588 20.917 -4.578 1.00 86.00 185 VAL A C 1
ATOM 1421 O O . VAL A 1 185 ? -22.273 20.842 -5.759 1.00 86.00 185 VAL A O 1
ATOM 1424 N N . ALA A 1 186 ? -22.076 21.842 -3.758 1.00 85.56 186 ALA A N 1
ATOM 1425 C CA . ALA A 1 186 ? -21.124 22.860 -4.192 1.00 85.56 186 ALA A CA 1
ATOM 1426 C C . ALA A 1 186 ? -19.780 22.267 -4.644 1.00 85.56 186 ALA A C 1
ATOM 1428 O O . ALA A 1 186 ? -19.221 22.715 -5.639 1.00 85.56 186 ALA A O 1
ATOM 1429 N N . PHE A 1 187 ? -19.270 21.252 -3.941 1.00 84.69 187 PHE A N 1
ATOM 1430 C CA . PHE A 1 187 ? -18.037 20.571 -4.328 1.00 84.69 187 PHE A CA 1
ATOM 1431 C C . PHE A 1 187 ? -18.180 19.882 -5.692 1.00 84.69 187 PHE A C 1
ATOM 1433 O O . PHE A 1 187 ? -17.376 20.137 -6.585 1.00 84.69 187 PHE A O 1
ATOM 1440 N N . MET A 1 188 ? -19.236 19.083 -5.884 1.00 86.69 188 MET A N 1
ATOM 1441 C CA . MET A 1 188 ? -19.482 18.407 -7.165 1.00 86.69 188 MET A CA 1
ATOM 1442 C C . MET A 1 188 ? -19.717 19.417 -8.299 1.00 86.69 188 MET A C 1
ATOM 1444 O O . MET A 1 188 ? -19.159 19.268 -9.382 1.00 86.69 188 MET A O 1
ATOM 1448 N N . ALA A 1 189 ? -20.467 20.494 -8.045 1.00 89.50 189 ALA A N 1
ATOM 1449 C CA . ALA A 1 189 ? -20.688 21.555 -9.030 1.00 89.50 189 ALA A CA 1
ATOM 1450 C C . ALA A 1 189 ? -19.387 22.277 -9.429 1.00 89.50 189 ALA A C 1
ATOM 1452 O O . ALA A 1 189 ? -19.197 22.612 -10.601 1.00 89.50 189 ALA A O 1
ATOM 1453 N N . ASN A 1 190 ? -18.468 22.488 -8.482 1.00 91.19 190 ASN A N 1
ATOM 1454 C CA . ASN A 1 190 ? -17.156 23.058 -8.778 1.00 91.19 190 ASN A CA 1
ATOM 1455 C C . ASN A 1 190 ? -16.328 22.126 -9.670 1.00 91.19 190 ASN A C 1
ATOM 1457 O O . ASN A 1 190 ? -15.743 22.607 -10.634 1.00 91.19 190 ASN A O 1
ATOM 1461 N N . MET A 1 191 ? -16.343 20.810 -9.428 1.00 88.56 191 MET A N 1
ATOM 1462 C CA . MET A 1 191 ? -15.651 19.846 -10.297 1.00 88.56 191 MET A CA 1
ATOM 1463 C C . MET A 1 191 ? -16.173 19.889 -11.737 1.00 88.56 191 MET A C 1
ATOM 1465 O O . MET A 1 191 ? -15.386 19.955 -12.679 1.00 88.56 191 MET A O 1
ATOM 1469 N N . VAL A 1 192 ? -17.497 19.918 -11.924 1.00 92.38 192 VAL A N 1
ATOM 1470 C CA . VAL A 1 192 ? -18.091 20.047 -13.266 1.00 92.38 192 VAL A CA 1
ATOM 1471 C C . VAL A 1 192 ? -17.723 21.396 -13.900 1.00 92.38 192 VAL A C 1
ATOM 1473 O O . VAL A 1 192 ? -17.461 21.477 -15.100 1.00 92.38 192 VAL A O 1
ATOM 1476 N N . THR A 1 193 ? -17.639 22.464 -13.104 1.00 93.38 193 THR A N 1
ATOM 1477 C CA . THR A 1 193 ? -17.206 23.790 -13.575 1.00 93.38 193 THR A CA 1
ATOM 1478 C C . THR A 1 193 ? -15.749 23.782 -14.042 1.00 93.38 193 THR A C 1
ATOM 1480 O O . THR A 1 193 ? -15.441 24.319 -15.107 1.00 93.38 193 THR A O 1
ATOM 1483 N N . GLU A 1 194 ? -14.852 23.146 -13.288 1.00 93.12 194 GLU A N 1
ATOM 1484 C CA . GLU A 1 194 ? -13.448 22.969 -13.668 1.00 93.12 194 GLU A CA 1
ATOM 1485 C C . GLU A 1 194 ? -13.317 22.123 -14.939 1.00 93.12 194 GLU A C 1
ATOM 1487 O O . GLU A 1 194 ? -12.579 22.498 -15.853 1.00 93.12 194 GLU A O 1
ATOM 1492 N N . LEU A 1 195 ? -14.101 21.047 -15.056 1.00 90.88 195 LEU A N 1
ATOM 1493 C CA . LEU A 1 195 ? -14.155 20.221 -16.260 1.00 90.88 195 LEU A CA 1
ATOM 1494 C C . LEU A 1 195 ? -14.589 21.042 -17.484 1.00 90.88 195 LEU A C 1
ATOM 1496 O O . LEU A 1 195 ? -13.951 20.970 -18.533 1.00 90.88 195 LEU A O 1
ATOM 1500 N N . ARG A 1 196 ? -15.613 21.893 -17.354 1.00 93.69 196 ARG A N 1
ATOM 1501 C CA . ARG A 1 196 ? -16.077 22.792 -18.430 1.00 93.69 196 ARG A CA 1
ATOM 1502 C C . ARG A 1 196 ? -15.043 23.841 -18.840 1.00 93.69 196 ARG A C 1
ATOM 1504 O O . ARG A 1 196 ? -15.033 24.276 -19.994 1.00 93.69 196 ARG A O 1
ATOM 1511 N N . ALA A 1 197 ? -14.166 24.240 -17.920 1.00 93.06 197 ALA A N 1
ATOM 1512 C CA . ALA A 1 197 ? -13.089 25.186 -18.193 1.00 93.06 197 ALA A CA 1
ATOM 1513 C C . ALA A 1 197 ? -11.940 24.574 -19.016 1.00 93.06 197 ALA A C 1
ATOM 1515 O O . ALA A 1 197 ? -11.109 25.320 -19.547 1.00 93.06 197 ALA A O 1
ATOM 1516 N N . THR A 1 198 ? -11.892 23.243 -19.154 1.00 91.81 198 THR A N 1
ATOM 1517 C CA . THR A 1 198 ? -10.880 22.571 -19.973 1.00 91.81 198 THR A CA 1
ATOM 1518 C C . THR A 1 198 ? -11.022 22.947 -21.448 1.00 91.81 198 THR A C 1
ATOM 1520 O O . THR A 1 198 ? -12.117 23.047 -22.012 1.00 91.81 198 THR A O 1
ATOM 1523 N N . LYS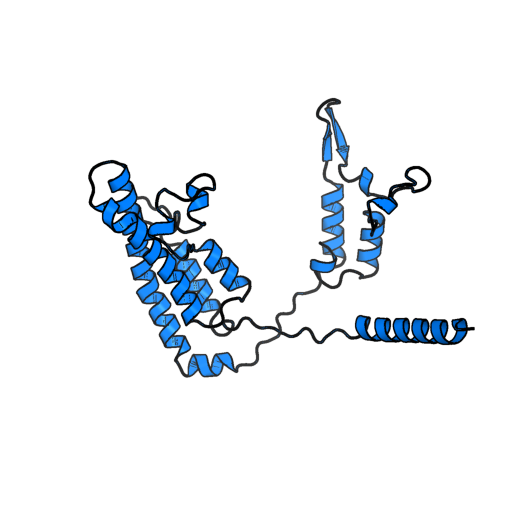 A 1 199 ? -9.877 23.187 -22.087 1.00 93.12 199 LYS A N 1
ATOM 1524 C CA . LYS A 1 199 ? -9.789 23.554 -23.498 1.00 93.12 199 LYS A CA 1
ATOM 1525 C C . LYS A 1 199 ? -8.925 22.553 -24.240 1.00 93.12 199 LYS A C 1
ATOM 1527 O O . LYS A 1 199 ? -7.928 22.076 -23.704 1.00 93.12 199 LYS A O 1
ATOM 1532 N N . TYR A 1 200 ? -9.282 22.292 -25.485 1.00 89.00 200 TYR A N 1
ATOM 1533 C CA . TYR A 1 200 ? -8.497 21.484 -26.404 1.00 89.00 200 TYR A CA 1
ATOM 1534 C C . TYR A 1 200 ? -8.105 22.342 -27.602 1.00 89.00 200 TYR A C 1
ATOM 1536 O O . TYR A 1 200 ? -8.906 23.130 -28.101 1.00 89.00 200 TYR A O 1
ATOM 1544 N N . THR A 1 201 ? -6.854 22.196 -28.036 1.00 91.75 201 THR A N 1
ATOM 1545 C CA . THR A 1 201 ? -6.358 22.816 -29.263 1.00 91.75 201 THR A CA 1
ATOM 1546 C C . THR A 1 201 ? -6.231 21.750 -30.328 1.00 91.75 201 THR A C 1
ATOM 1548 O O . THR A 1 201 ? -5.417 20.831 -30.199 1.00 91.75 201 THR A O 1
ATOM 1551 N N . ASP A 1 202 ? -7.000 21.896 -31.399 1.00 87.12 202 ASP A N 1
ATOM 1552 C CA . ASP A 1 202 ? -6.940 20.962 -32.505 1.00 87.12 202 ASP A CA 1
ATOM 1553 C C . ASP A 1 202 ? -5.576 21.002 -33.202 1.00 87.12 202 ASP A C 1
ATOM 1555 O O . ASP A 1 202 ? -4.996 22.056 -33.489 1.00 87.12 202 ASP A O 1
ATOM 1559 N N . LYS A 1 203 ? -5.046 19.814 -33.495 1.00 90.19 203 LYS A N 1
ATOM 1560 C CA . LYS A 1 203 ? -3.695 19.661 -34.033 1.00 90.19 203 LYS A CA 1
ATOM 1561 C C . LYS A 1 203 ? -3.564 20.271 -35.428 1.00 90.19 203 LYS A C 1
ATOM 1563 O O . LYS A 1 203 ? -2.478 20.771 -35.747 1.00 90.19 203 LYS A O 1
ATOM 1568 N N . TYR A 1 204 ? -4.627 20.230 -36.229 1.00 88.12 204 TYR A N 1
ATOM 1569 C CA . TYR A 1 204 ? -4.616 20.584 -37.647 1.00 88.12 204 TYR A CA 1
ATOM 1570 C C . TYR A 1 204 ? -5.076 22.023 -37.882 1.00 88.12 204 TYR A C 1
ATOM 1572 O O . TYR A 1 204 ? -4.377 22.794 -38.532 1.00 88.12 204 TYR A O 1
ATOM 1580 N N . THR A 1 205 ? -6.214 22.397 -37.308 1.00 90.81 205 THR A N 1
ATOM 1581 C CA . THR A 1 205 ? -6.834 23.720 -37.437 1.00 90.81 205 THR A CA 1
ATOM 1582 C C . THR A 1 205 ? -6.236 24.753 -36.484 1.00 90.81 205 THR A C 1
ATOM 1584 O O . THR A 1 205 ? -6.413 25.947 -36.707 1.00 90.81 205 THR A O 1
ATOM 1587 N N . LYS A 1 206 ? -5.507 24.314 -35.443 1.00 93.00 206 LYS A N 1
ATOM 1588 C CA . LYS A 1 206 ? -4.941 25.166 -34.377 1.00 93.00 206 LYS A CA 1
ATOM 1589 C C . LYS A 1 206 ? -5.987 25.971 -33.603 1.00 93.00 206 LYS A C 1
ATOM 1591 O O . LYS A 1 206 ? -5.626 26.894 -32.875 1.00 93.00 206 LYS A O 1
ATOM 1596 N N . LEU A 1 207 ? -7.261 25.618 -33.741 1.00 89.19 207 LEU A N 1
ATOM 1597 C CA . LEU A 1 207 ? -8.348 26.252 -33.019 1.00 89.19 207 LEU A CA 1
ATOM 1598 C C . LEU A 1 207 ? -8.394 25.708 -31.591 1.00 89.19 207 LEU A C 1
ATOM 1600 O O . LEU A 1 207 ? -8.311 24.498 -31.386 1.00 89.19 207 LEU A O 1
ATOM 1604 N N . THR A 1 208 ? -8.509 26.608 -30.616 1.00 91.06 208 THR A N 1
ATOM 1605 C CA . THR A 1 208 ? -8.700 26.252 -29.208 1.00 91.06 208 THR A CA 1
ATOM 1606 C C . THR A 1 208 ? -10.165 26.429 -28.829 1.00 91.06 208 THR A C 1
ATOM 1608 O O . THR A 1 208 ? -10.675 27.549 -28.847 1.00 91.06 208 THR A O 1
ATOM 1611 N N . GLU A 1 209 ? -10.817 25.345 -28.420 1.00 89.69 209 GLU A N 1
ATOM 1612 C CA . GLU A 1 209 ? -12.234 25.314 -28.041 1.00 89.69 209 GLU A CA 1
ATOM 1613 C C . GLU A 1 209 ? -12.424 24.640 -26.677 1.00 89.69 209 GLU A C 1
ATOM 1615 O O . GLU A 1 209 ? -11.493 24.043 -26.131 1.00 89.69 209 GLU A O 1
ATOM 1620 N N . SER A 1 210 ? -13.620 24.760 -26.093 1.00 90.81 210 SER A N 1
ATOM 1621 C CA . SER A 1 210 ? -13.955 24.024 -24.869 1.00 90.81 210 SER A CA 1
ATOM 1622 C C . SER A 1 210 ? -14.015 22.529 -25.173 1.00 90.81 210 SER A C 1
ATOM 1624 O O . SER A 1 210 ? -14.740 22.104 -26.071 1.00 90.81 210 SER A O 1
ATOM 1626 N N . ALA A 1 211 ? -13.275 21.733 -24.402 1.00 89.94 211 ALA A N 1
ATOM 1627 C CA . ALA A 1 211 ? -13.264 20.281 -24.565 1.00 89.94 211 ALA A CA 1
ATOM 1628 C C . ALA A 1 211 ? -14.576 19.629 -24.089 1.00 89.94 211 ALA A C 1
ATOM 1630 O O . ALA A 1 211 ? -14.919 18.538 -24.534 1.00 89.94 211 ALA A O 1
ATOM 1631 N N . ALA A 1 212 ? -15.323 20.308 -23.214 1.00 91.94 212 ALA A N 1
ATOM 1632 C CA . ALA A 1 212 ? -16.572 19.817 -22.643 1.00 91.94 212 ALA A CA 1
ATOM 1633 C C . ALA A 1 212 ? -17.793 20.038 -23.551 1.00 91.94 212 ALA A C 1
ATOM 1635 O O . ALA A 1 212 ? -18.813 19.380 -23.370 1.00 91.94 212 ALA A O 1
ATOM 1636 N N . LEU A 1 213 ? -17.700 20.937 -24.540 1.00 90.06 213 LEU A N 1
ATOM 1637 C CA . LEU A 1 213 ? -18.845 21.365 -25.354 1.00 90.06 213 LEU A CA 1
ATOM 1638 C C . LEU A 1 213 ? -19.623 20.208 -26.023 1.00 90.06 213 LEU A C 1
ATOM 1640 O O . LEU A 1 213 ? -20.854 20.242 -25.984 1.00 90.06 213 LEU A O 1
ATOM 1644 N N . PRO A 1 214 ? -18.977 19.166 -26.590 1.00 90.06 214 PRO A N 1
ATOM 1645 C CA . PRO A 1 214 ? -19.694 18.032 -27.184 1.00 90.06 214 PRO A CA 1
ATOM 1646 C C . PRO A 1 214 ? -20.492 17.185 -26.181 1.00 90.06 214 PRO A C 1
ATOM 1648 O O . PRO A 1 214 ? -21.370 16.433 -26.593 1.00 90.06 214 PRO A O 1
ATOM 1651 N N . PHE A 1 215 ? -20.189 17.301 -24.886 1.00 94.31 215 PHE A N 1
ATOM 1652 C CA . PHE A 1 215 ? -20.776 16.513 -23.799 1.00 94.31 215 PHE A CA 1
ATOM 1653 C C . PHE A 1 215 ? -21.780 17.315 -22.966 1.00 94.31 215 PHE A C 1
ATOM 1655 O O . PHE A 1 215 ? -22.305 16.811 -21.976 1.00 94.31 215 PHE A O 1
ATOM 1662 N N . GLU A 1 216 ? -22.042 18.571 -23.338 1.00 92.69 216 GLU A N 1
ATOM 1663 C CA . GLU A 1 216 ? -22.865 19.476 -22.536 1.00 92.69 216 GLU A CA 1
ATOM 1664 C C . GLU A 1 216 ? -24.337 19.049 -22.503 1.00 92.69 216 GLU A C 1
ATOM 1666 O O . GLU A 1 216 ? -25.004 19.230 -21.490 1.00 92.69 216 GLU A O 1
ATOM 1671 N N . LYS A 1 217 ? -24.837 18.472 -23.603 1.00 93.25 217 LYS A N 1
ATOM 1672 C CA . LYS A 1 217 ? -26.243 18.089 -23.780 1.00 93.25 217 LYS A CA 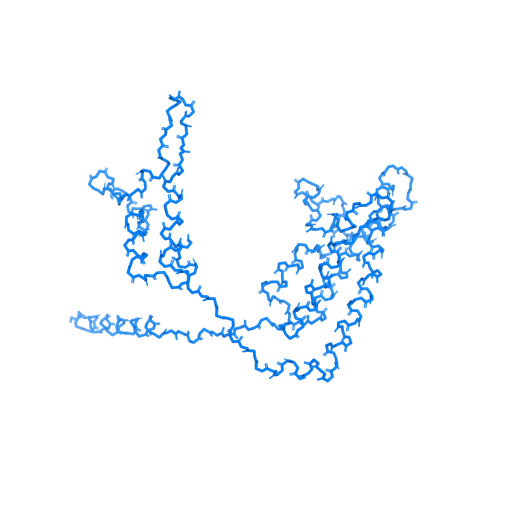1
ATOM 1673 C C . LYS A 1 217 ? -26.388 16.629 -24.197 1.00 93.25 217 LYS A C 1
ATOM 1675 O O . LYS A 1 217 ? -25.466 16.091 -24.813 1.00 93.25 217 LYS A O 1
ATOM 1680 N N . PRO A 1 218 ? -27.563 16.011 -23.962 1.00 93.12 218 PRO A N 1
ATOM 1681 C CA . PRO A 1 218 ? -27.831 14.661 -24.431 1.00 93.12 218 PRO A CA 1
ATOM 1682 C C . PRO A 1 218 ? -27.648 14.540 -25.946 1.00 93.12 218 PRO A C 1
ATOM 1684 O O . PRO A 1 218 ? -28.016 15.439 -26.711 1.00 93.12 218 PRO A O 1
ATOM 1687 N N . VAL A 1 219 ? -27.149 13.386 -26.388 1.00 91.12 219 VAL A N 1
ATOM 1688 C CA . VAL A 1 219 ? -27.032 13.085 -27.816 1.00 91.12 219 VAL A CA 1
ATOM 1689 C C . VAL A 1 219 ? -28.414 13.078 -28.462 1.00 91.12 219 VAL A C 1
ATOM 1691 O O . VAL A 1 219 ? -29.354 12.432 -27.996 1.00 91.12 219 VAL A O 1
ATOM 1694 N N . ASN A 1 220 ? -28.543 13.803 -29.571 1.00 90.88 220 ASN A N 1
ATOM 1695 C CA . ASN A 1 220 ? -29.798 13.881 -30.298 1.00 90.88 220 ASN A CA 1
ATOM 1696 C C . ASN A 1 220 ? -30.008 12.626 -31.159 1.00 90.88 220 ASN A C 1
ATOM 1698 O O . ASN A 1 220 ? -29.471 12.511 -32.262 1.00 90.88 220 ASN A O 1
ATOM 1702 N N . LEU A 1 221 ? -30.851 11.717 -30.674 1.00 89.19 221 LEU A N 1
ATOM 1703 C CA . LEU A 1 221 ? -31.161 10.444 -31.331 1.00 89.19 221 LEU A CA 1
ATOM 1704 C C . LEU A 1 221 ? -31.856 10.590 -32.694 1.00 89.19 221 LEU A C 1
ATOM 1706 O O . LEU A 1 221 ? -31.848 9.649 -33.480 1.00 89.19 221 LEU A O 1
ATOM 1710 N N . ALA A 1 222 ? -32.439 11.752 -33.011 1.00 90.44 222 ALA A N 1
ATOM 1711 C CA . ALA A 1 222 ? -32.989 11.994 -34.346 1.00 90.44 222 ALA A CA 1
ATOM 1712 C C . ALA A 1 222 ? -31.883 12.113 -35.410 1.00 90.44 222 ALA A C 1
ATOM 1714 O O . ALA A 1 222 ? -32.115 11.782 -36.570 1.00 90.44 222 ALA A O 1
ATOM 1715 N N . PHE A 1 223 ? -30.690 12.571 -35.014 1.00 88.75 223 PHE A N 1
ATOM 1716 C CA . PHE A 1 223 ? -29.510 12.628 -35.880 1.00 88.75 223 PHE A CA 1
ATOM 1717 C C . PHE A 1 223 ? -28.629 11.380 -35.744 1.00 88.75 223 PHE A C 1
ATOM 1719 O O . PHE A 1 223 ? -28.036 10.954 -36.730 1.00 88.75 223 PHE A O 1
ATOM 1726 N N . PHE A 1 224 ? -28.579 10.780 -34.552 1.00 88.88 224 PHE A N 1
ATOM 1727 C CA . PHE A 1 224 ? -27.761 9.604 -34.235 1.00 88.88 224 PHE A CA 1
ATOM 1728 C C . PHE A 1 224 ? -28.646 8.433 -33.784 1.00 88.88 224 PHE A C 1
ATOM 1730 O O . PHE A 1 224 ? -28.692 8.077 -32.606 1.00 88.88 224 PHE A O 1
ATOM 1737 N N . GLY A 1 225 ? -29.409 7.867 -34.722 1.00 89.44 225 GLY A N 1
ATOM 1738 C CA . GLY A 1 225 ? -30.425 6.847 -34.424 1.00 89.44 225 GLY A CA 1
ATOM 1739 C C . GLY A 1 225 ? -29.873 5.498 -33.947 1.00 89.44 225 GLY A C 1
ATOM 1740 O O . GLY A 1 225 ? -30.604 4.709 -33.353 1.00 89.44 225 GLY A O 1
ATOM 1741 N N . ASP A 1 226 ? -28.593 5.228 -34.183 1.00 92.00 226 ASP A N 1
ATOM 1742 C CA . ASP A 1 226 ? -27.870 4.032 -33.750 1.00 92.00 226 ASP A CA 1
ATOM 1743 C C . ASP A 1 226 ? -27.143 4.208 -32.409 1.00 92.00 226 ASP A C 1
ATOM 1745 O O . ASP A 1 226 ? -26.619 3.238 -31.872 1.00 92.00 226 ASP A O 1
ATOM 1749 N N . TYR A 1 227 ? -27.153 5.406 -31.819 1.00 87.75 227 TYR A N 1
ATOM 1750 C CA . TYR A 1 227 ? -26.391 5.721 -30.608 1.00 87.75 227 TYR A CA 1
ATOM 1751 C C . TYR A 1 227 ? -26.684 4.772 -29.432 1.00 87.75 227 TYR A C 1
ATOM 1753 O O . TYR A 1 227 ? -25.766 4.284 -28.774 1.00 87.75 227 TYR A O 1
ATOM 1761 N N . LEU A 1 228 ? -27.959 4.429 -29.218 1.00 92.75 228 LEU A N 1
ATOM 1762 C CA . LEU A 1 228 ? -28.382 3.513 -28.150 1.00 92.75 228 LEU A CA 1
ATOM 1763 C C . LEU A 1 228 ? -28.022 2.039 -28.405 1.00 92.75 228 LEU A C 1
ATOM 1765 O O . LEU A 1 228 ? -28.254 1.205 -27.540 1.00 92.75 228 LEU A O 1
ATOM 1769 N N . GLN A 1 229 ? -27.478 1.693 -29.575 1.00 94.12 229 GLN A N 1
ATOM 1770 C CA . GLN A 1 229 ? -26.930 0.353 -29.818 1.00 94.12 229 GLN A CA 1
ATOM 1771 C C . GLN A 1 229 ? -25.536 0.187 -29.201 1.00 94.12 229 GLN A C 1
ATOM 1773 O O . GLN A 1 229 ? -25.083 -0.940 -29.019 1.00 94.12 229 GLN A O 1
ATOM 1778 N N . PHE A 1 230 ? -24.856 1.301 -28.908 1.00 92.44 230 PHE A N 1
ATOM 1779 C CA . PHE A 1 230 ? -23.483 1.325 -28.398 1.00 92.44 230 PHE A CA 1
ATOM 1780 C C . PHE A 1 230 ? -23.373 1.907 -26.986 1.00 92.44 230 PHE A C 1
ATOM 1782 O O . PHE A 1 230 ? -22.370 1.680 -26.314 1.00 92.44 230 PHE A O 1
ATOM 1789 N N . VAL A 1 231 ? -24.371 2.680 -26.550 1.00 86.94 231 VAL A N 1
ATOM 1790 C CA . VAL A 1 231 ? -24.383 3.350 -25.247 1.00 86.94 231 VAL A CA 1
ATOM 1791 C C . VAL A 1 231 ? -25.656 2.980 -24.495 1.00 86.94 231 VAL A C 1
ATOM 1793 O O . VAL A 1 231 ? -26.729 3.515 -24.773 1.00 86.94 231 VAL A O 1
ATOM 1796 N N . ASP A 1 232 ? -25.513 2.087 -23.516 1.00 90.44 232 ASP A N 1
ATOM 1797 C CA . ASP A 1 232 ? -26.632 1.566 -22.720 1.00 90.44 232 ASP A CA 1
ATOM 1798 C C . ASP A 1 232 ? -27.227 2.625 -21.777 1.00 90.44 232 ASP A C 1
ATOM 1800 O O . ASP A 1 232 ? -28.443 2.714 -21.600 1.00 90.44 232 ASP A O 1
ATOM 1804 N N . THR A 1 233 ? -26.371 3.454 -21.174 1.00 85.69 233 THR A N 1
ATOM 1805 C CA . THR A 1 233 ? -26.755 4.479 -20.193 1.00 85.69 233 THR A CA 1
ATOM 1806 C C . THR A 1 233 ? -26.217 5.849 -20.618 1.00 85.69 233 THR A C 1
ATOM 1808 O O . THR A 1 233 ? -25.134 6.244 -20.178 1.00 85.69 233 THR A O 1
ATOM 1811 N N . PRO A 1 234 ? -26.930 6.584 -21.491 1.00 88.44 234 PRO A N 1
ATOM 1812 C CA . PRO A 1 234 ? -26.480 7.890 -21.962 1.00 88.44 234 PRO A CA 1
ATOM 1813 C C . PRO A 1 234 ? -26.355 8.893 -20.809 1.00 88.44 234 PRO A C 1
ATOM 1815 O O . PRO A 1 234 ? -27.201 8.939 -19.912 1.00 88.44 234 PRO A O 1
ATOM 1818 N N . MET A 1 235 ? -25.301 9.708 -20.850 1.00 92.25 235 MET A N 1
ATOM 1819 C CA . MET A 1 235 ? -24.997 10.735 -19.853 1.00 92.25 235 MET A CA 1
ATOM 1820 C C . MET A 1 235 ? -24.415 11.980 -20.526 1.00 92.25 235 MET A C 1
ATOM 1822 O O . MET A 1 235 ? -23.752 11.881 -21.557 1.00 92.25 235 MET A O 1
ATOM 1826 N N . ASP A 1 236 ? -24.661 13.139 -19.925 1.00 94.81 236 ASP A N 1
ATOM 1827 C CA . ASP A 1 236 ? -24.234 14.462 -20.385 1.00 94.81 236 ASP A CA 1
ATOM 1828 C C . ASP A 1 236 ? -24.137 15.425 -19.189 1.00 94.81 236 ASP A C 1
ATOM 1830 O O . ASP A 1 236 ? -24.717 15.161 -18.130 1.00 94.81 236 ASP A O 1
ATOM 1834 N N . LEU A 1 237 ? -23.406 16.533 -19.333 1.00 94.12 237 LEU A N 1
ATOM 1835 C CA . LEU A 1 237 ? -23.124 17.446 -18.219 1.00 94.12 237 LEU A CA 1
ATOM 1836 C C . LEU A 1 237 ? -24.378 18.172 -17.703 1.00 94.12 237 LEU A C 1
ATOM 1838 O O . LEU A 1 237 ? -24.480 18.410 -16.500 1.00 94.12 237 LEU A O 1
ATOM 1842 N N . GLU A 1 238 ? -25.370 18.451 -18.553 1.00 93.38 238 GLU A N 1
ATOM 1843 C CA . GLU A 1 238 ? -26.670 18.987 -18.122 1.00 93.38 238 GLU A CA 1
ATOM 1844 C C . GLU A 1 238 ? -27.440 17.964 -17.259 1.00 93.38 238 GLU A C 1
ATOM 1846 O O . GLU A 1 238 ? -28.039 18.304 -16.231 1.00 93.38 238 GLU A O 1
ATOM 1851 N N . THR A 1 239 ? -27.392 16.680 -17.618 1.00 92.75 239 THR A N 1
ATOM 1852 C CA . THR A 1 239 ? -27.944 15.593 -16.800 1.00 92.75 239 THR A CA 1
ATOM 1853 C C . THR A 1 239 ? -27.182 15.421 -15.484 1.00 92.75 239 THR A C 1
ATOM 1855 O O . THR A 1 239 ? -27.827 15.216 -14.449 1.00 92.75 239 THR A O 1
ATOM 1858 N N . VAL A 1 240 ? -25.851 15.545 -15.487 1.00 92.25 240 VAL A N 1
ATOM 1859 C CA . VAL A 1 240 ? -25.019 15.512 -14.270 1.00 92.25 240 VAL A CA 1
ATOM 1860 C C . VAL A 1 240 ? -25.375 16.670 -13.336 1.00 92.25 240 VAL A C 1
ATOM 1862 O O . VAL A 1 240 ? -25.607 16.430 -12.152 1.00 92.25 240 VAL A O 1
ATOM 1865 N N . ASP A 1 241 ? -25.534 17.896 -13.843 1.00 92.62 241 ASP A N 1
ATOM 1866 C CA . ASP A 1 241 ? -25.959 19.052 -13.037 1.00 92.62 241 ASP A CA 1
ATOM 1867 C C . ASP A 1 241 ? -27.313 18.804 -12.360 1.00 92.62 241 ASP A C 1
ATOM 1869 O O . ASP A 1 241 ? -27.481 19.046 -11.161 1.00 92.62 241 ASP A O 1
ATOM 1873 N N . ARG A 1 242 ? -28.286 18.258 -13.103 1.00 89.75 242 ARG A N 1
ATOM 1874 C CA . ARG A 1 242 ? -29.603 17.897 -12.554 1.00 89.75 242 ARG A CA 1
ATOM 1875 C C . ARG A 1 242 ? -29.480 16.833 -11.462 1.00 89.75 242 ARG A C 1
ATOM 1877 O O . ARG A 1 242 ? -30.139 16.935 -10.424 1.00 89.75 242 ARG A O 1
ATOM 1884 N N . LYS A 1 243 ? -28.627 15.828 -11.666 1.00 89.25 243 LYS A N 1
ATOM 1885 C CA . LYS A 1 243 ? -28.355 14.779 -10.676 1.00 89.25 243 LYS A CA 1
ATOM 1886 C C . LYS A 1 243 ? -27.681 15.342 -9.420 1.00 89.25 243 LYS A C 1
ATOM 1888 O O . LYS A 1 243 ? -28.147 15.043 -8.321 1.00 89.25 243 LYS A O 1
ATOM 1893 N N . ILE A 1 244 ? -26.693 16.228 -9.557 1.00 87.38 244 ILE A N 1
ATOM 1894 C CA . ILE A 1 244 ? -26.069 16.954 -8.438 1.00 87.38 244 ILE A CA 1
ATOM 1895 C C . ILE A 1 244 ? -27.127 17.749 -7.659 1.00 87.38 244 ILE A C 1
ATOM 1897 O O . ILE A 1 244 ? -27.238 17.593 -6.442 1.00 87.38 244 ILE A O 1
ATOM 1901 N N . ALA A 1 245 ? -27.943 18.554 -8.347 1.00 86.69 245 ALA A N 1
ATOM 1902 C CA . ALA A 1 245 ? -28.951 19.416 -7.724 1.00 86.69 245 ALA A CA 1
ATOM 1903 C C . ALA A 1 245 ? -30.043 18.629 -6.980 1.00 86.69 245 ALA A C 1
ATOM 1905 O O . ALA A 1 245 ? -30.511 19.059 -5.927 1.00 86.69 245 ALA A O 1
ATOM 1906 N N . SER A 1 246 ? -30.429 17.463 -7.505 1.00 84.94 246 SER A N 1
ATOM 1907 C CA . SER A 1 246 ? -31.402 16.570 -6.861 1.00 84.94 246 SER A CA 1
ATOM 1908 C C . SER A 1 246 ? -30.827 15.759 -5.696 1.00 84.94 246 SER A C 1
ATOM 1910 O O . SER A 1 246 ? -31.574 15.077 -4.999 1.00 84.94 246 SER A O 1
ATOM 1912 N N . GLY A 1 247 ? -29.509 15.810 -5.478 1.00 81.12 247 GLY A N 1
ATOM 1913 C CA . GLY A 1 247 ? -28.853 14.939 -4.517 1.00 81.12 247 GLY A CA 1
ATOM 1914 C C . GLY A 1 247 ? -28.944 13.467 -4.926 1.00 81.12 247 GLY A C 1
ATOM 1915 O O . GLY A 1 247 ? -29.170 12.618 -4.065 1.00 81.12 247 GLY A O 1
ATOM 1916 N N . PHE A 1 248 ? -28.729 13.156 -6.203 1.00 81.12 248 PHE A N 1
ATOM 1917 C CA . PHE A 1 248 ? -28.693 11.785 -6.719 1.00 81.12 248 PHE A CA 1
ATOM 1918 C C . PHE A 1 248 ? -27.444 11.010 -6.258 1.00 81.12 248 PHE A C 1
ATOM 1920 O O . PHE A 1 248 ? -27.551 9.849 -5.892 1.00 81.12 248 PHE A O 1
ATOM 1927 N N . TYR A 1 249 ? -26.275 11.661 -6.218 1.00 78.75 249 TYR A N 1
ATOM 1928 C CA . TYR A 1 249 ? -24.980 11.027 -5.918 1.00 78.75 249 TYR A CA 1
ATOM 1929 C C . TYR A 1 249 ? -24.728 10.909 -4.411 1.00 78.75 249 TYR A C 1
ATOM 1931 O O . TYR A 1 249 ? -24.416 11.919 -3.766 1.00 78.75 249 TYR A O 1
ATOM 1939 N N . ALA A 1 250 ? -24.954 9.740 -3.814 1.00 71.12 250 ALA A N 1
ATOM 1940 C CA . ALA A 1 250 ? -24.875 9.523 -2.370 1.00 71.12 250 ALA A CA 1
ATOM 1941 C C . ALA A 1 250 ? -23.439 9.266 -1.897 1.00 71.12 250 ALA A C 1
ATOM 1943 O O . ALA A 1 250 ? -23.063 9.760 -0.827 1.00 71.12 250 ALA A O 1
ATOM 1944 N N . THR A 1 251 ? -22.643 8.563 -2.699 1.00 68.88 251 THR A N 1
ATOM 1945 C CA . THR A 1 251 ? -21.221 8.300 -2.456 1.00 68.88 251 THR A CA 1
ATOM 1946 C C . THR A 1 251 ? -20.347 8.892 -3.571 1.00 68.88 251 THR A C 1
ATOM 1948 O O . THR A 1 251 ? -20.867 9.262 -4.626 1.00 68.88 251 THR A O 1
ATOM 1951 N N . PRO A 1 252 ? -19.028 9.049 -3.352 1.00 65.25 252 PRO A N 1
ATOM 1952 C CA . PRO A 1 252 ? -18.100 9.417 -4.422 1.00 65.25 252 PRO A CA 1
ATOM 1953 C C . PRO A 1 252 ? -18.164 8.466 -5.626 1.00 65.25 252 PRO A C 1
ATOM 1955 O O . PRO A 1 252 ? -18.117 8.934 -6.756 1.00 65.25 252 PRO A O 1
ATOM 1958 N N . GLU A 1 253 ? -18.354 7.169 -5.384 1.00 67.81 253 GLU A N 1
ATOM 1959 C CA . GLU A 1 253 ? -18.454 6.135 -6.421 1.00 67.81 253 GLU A CA 1
ATOM 1960 C C . GLU A 1 253 ? -19.716 6.279 -7.284 1.00 67.81 253 GLU A C 1
ATOM 1962 O O . GLU A 1 253 ? -19.719 5.845 -8.428 1.00 67.81 253 GLU A O 1
ATOM 1967 N N . ASP A 1 254 ? -20.783 6.908 -6.776 1.00 73.75 254 ASP A N 1
ATOM 1968 C CA . ASP A 1 254 ? -21.955 7.214 -7.604 1.00 73.75 254 ASP A CA 1
ATOM 1969 C C . ASP A 1 254 ? -21.652 8.310 -8.646 1.00 73.75 254 ASP A C 1
ATOM 1971 O O . ASP A 1 254 ? -22.366 8.417 -9.648 1.00 73.75 254 ASP A O 1
ATOM 1975 N N . PHE A 1 255 ? -20.678 9.185 -8.356 1.00 78.00 255 PHE A N 1
ATOM 1976 C CA . PHE A 1 255 ? -20.334 10.370 -9.150 1.00 78.00 255 PHE A CA 1
ATOM 1977 C C . PHE A 1 255 ? -19.188 10.135 -10.147 1.00 78.00 255 PHE A C 1
ATOM 1979 O O . PHE A 1 255 ? -19.163 10.822 -11.169 1.00 78.00 255 PHE A O 1
ATOM 1986 N N . GLU A 1 256 ? -18.261 9.224 -9.828 1.00 72.06 256 GLU A N 1
ATOM 1987 C CA . GLU A 1 256 ? -17.144 8.787 -10.689 1.00 72.06 256 GLU A CA 1
ATOM 1988 C C . GLU A 1 256 ? -17.626 8.098 -11.978 1.00 72.06 256 GLU A C 1
ATOM 1990 O O . GLU A 1 256 ? -17.070 8.438 -13.049 1.00 72.06 256 GLU A O 1
#

Sequence (256 aa):
SFRPVAKDMLASAEEILALFVAQPEPTKVLYPPLLFCWKLCLSIIDRLLNMTNPGDGHQTVHYFLHPVSFFFGGELPDDYTAKVKTPMDFGTVTSRLFEGTYQSVGAFVSDCRLIVENCRSYYGDKANGDGEDASSAASFVEQAGRLHDLMAQQMGALVRYDQSAAAAQAKVAPVAPIRIARPTVAFMANMVTELRATKYTDKYTKLTESAALPFEKPVNLAFFGDYLQFVDTPMDLETVDRKIASGFYATPEDFE

Foldseek 3Di:
DCVVVVVVVVVVVVVVVCVVVPPPPPPPLDDQLCNLCLVLLVVLLVCQQCDADPPPRHRLQPCQADWVCVVVVNDDDPCLCVQQVDTAGSVNLVVCSVVSVDNDLVSSLVRQLSSLVSLCSVLVVLCPDDDDSVVVSVSNNVSSVVSVVSSCVSSVVVVVVCVDPSSVCSSPDDDDRPDPDFQALVRLVVVLVVLQVDWDQDPPVRDIDGPQVVQADWDDCVVVVCPCVPDVDTHGSVNLNVCSVVVVQRHPVSND

pLDDT: mean 85.79, std 14.52, range [41.47, 98.31]

Secondary structure (DSSP, 8-state):
--HHHHHHHHHHHHHHHHHHHHS---------TTGGGHHHHHHHHHHHHT-B-TTT--BTTGGGSS-GGGGGTTSPPTTHHHH-SS---HHHHHHHHHTT---SHHHHHHHHHHHHHHHHHHHTTGGGSSSHHHHHHHHHHHHHHHHHHHHHHHHHHHHHHHTSHHHHHHHHSPPPP---PPPPHHHHHHHHHHHHH-EEE-TTT--EEETTGGGSS---TTT-TTGGGT-SS---HHHHHHHHHTT---SHHHH-

Nearest PDB structures (foldseek):
  6hi6-assembly1_A  TM=7.576E-01  e=2.475E-04  Homo sapiens
  4tt6-assembly1_A  TM=7.634E-01  e=5.244E-04  Homo sapiens
  5qxo-assembly1_A  TM=7.689E-01  e=6.735E-04  Homo sapiens
  5r4z-assembly1_A  TM=7.536E-01  e=5.513E-04  Homo sapiens
  5qxl-assembly1_A  TM=7.693E-01  e=7.827E-04  Homo sapiens

InterPro domains:
  IPR001487 Bromodomain [PF00439] (59-125)
  IPR001487 Bromodomain [PF00439] (209-256)
  IPR001487 Bromodomain [PR00503] (210-223)
  IPR001487 Bromodomain [PR00503] (224-240)
  IPR001487 Bromodomain [PR00503] (240-256)
  IPR001487 Bromodomain [PS50014] (56-130)
  IPR001487 Bromodomain [PS50014] (207-256)
  IPR001487 Bromodomain [SM00297] (30-160)
  IPR018359 Bromodomain, conserved site [PS00633] (69-122)
  IPR036427 Bromodomain-like superfamily [G3DSA:1.20.920.10] (37-167)
  IPR036427 Bromodomain-like superfamily [G3DSA:1.20.920.10] (182-256)
  IPR036427 Bromodomain-like superfamily [SSF47370] (32-125)
  IPR036427 Bromodomain-like superfamily [SSF47370] (185-256)
  IPR051831 Bromodomain-containing [PTHR22881] (75-122)